Protein AF-A0A447KSE9-F1 (afdb_monomer_lite)

pLDDT: mean 72.76, std 30.52, range [21.44, 98.56]

Radius of gyration: 21.7 Å; chains: 1; bounding box: 53×44×60 Å

Sequence (244 aa):
MLPDDWFERLQGFDAIYFGAVGWPDKVPDHVSLWGSLLKFRRDFDQYVNLRPVRLFPGVACPLANKKPGDIDFYVVRENTEGEYSSLGGRMFEGTEREMVVQESVFTRQGVDRILQYAFELAQQRPRKSLTAATKSNGMAISMPYWDERVAAMAQHYPDIRWDKAAYRHPLRPLRAEPGAFRRGRRLQPVRRYSVGSRPGLYRYYRYCAIRQPSTRSATSRRCSSRCTAPRQIFMARTLPIRSP

Secondary structure (DSSP, 8-state):
---TTHHHHHHTSS--------BTTTB-HHHHHHTTHHHHHHHTT--EEEEEEE--TTPPPSSTT--TTS-EEEEEEE-SSBT----EEEESTTSTT-EEEE--B--HHHHHHHHHHHHHHHHTSTT-EEEEEE-TTT-TTHHHHHHHHHHHHHTT-TT-EEEEEEPPPTTS---------------------PPSSS-----S---EEEE-PPPP-----------PPPP-------------

Foldseek 3Di:
DDPPCRCVVPVPDQWDQDFDWDDCVPDNPCCTCVVPVLCVCAVLVVQWDKDWWFDDPPADDLDPPDDGQPGTKIWTFGRNFFQPDPPWAWDPPPDPPIDTDGDGDDDLVSLLVSLLVLQVVLVVAPQLEKEWEAACVPPVPVRVVSVVSNVVNCVVRVVHHYYYDYDDDPPDDPDDDDDDDDDDDDDDDDDDDDRDDDDPPPPDGITIIHGHGDDDDDDDDDDDDDDDDPRPGTRDRSDDPDDD

Structure (mmCIF, N/CA/C/O backbone):
data_AF-A0A447KSE9-F1
#
_entry.id   AF-A0A447KSE9-F1
#
loop_
_atom_site.group_PDB
_atom_site.id
_atom_site.type_symbol
_atom_site.label_atom_id
_atom_site.label_alt_id
_atom_site.label_comp_id
_atom_site.label_asym_id
_atom_site.label_entity_id
_atom_site.label_seq_id
_atom_site.pdbx_PDB_ins_code
_atom_site.Cartn_x
_atom_site.Cartn_y
_atom_site.Cartn_z
_atom_site.occupancy
_atom_site.B_iso_or_equiv
_atom_site.auth_seq_id
_atom_site.auth_comp_id
_atom_site.auth_asym_id
_atom_site.auth_atom_id
_atom_site.pdbx_PDB_model_num
ATOM 1 N N . MET A 1 1 ? 7.765 -17.354 -15.767 1.00 88.44 1 MET A N 1
ATOM 2 C CA . MET A 1 1 ? 7.309 -17.652 -14.385 1.00 88.44 1 MET A CA 1
ATOM 3 C C . MET A 1 1 ? 5.846 -18.072 -14.350 1.00 88.44 1 MET A C 1
ATOM 5 O O . MET A 1 1 ? 5.534 -18.993 -13.612 1.00 88.44 1 MET A O 1
ATOM 9 N N . LEU A 1 2 ? 4.971 -17.431 -15.126 1.00 90.50 2 LEU A N 1
ATOM 10 C CA . LEU A 1 2 ? 3.589 -17.857 -15.363 1.00 90.50 2 LEU A CA 1
ATOM 11 C C . LEU A 1 2 ? 3.440 -18.258 -16.847 1.00 90.50 2 LEU A C 1
ATOM 13 O O . LEU A 1 2 ? 4.237 -17.750 -17.641 1.00 90.50 2 LEU A O 1
ATOM 17 N N . PRO A 1 3 ? 2.513 -19.167 -17.212 1.00 92.94 3 PRO A N 1
ATOM 18 C CA . PRO A 1 3 ? 2.167 -19.424 -18.616 1.00 92.94 3 PRO A CA 1
ATOM 19 C C . PRO A 1 3 ? 1.545 -18.173 -19.248 1.00 92.94 3 PRO A C 1
ATOM 21 O O . PRO A 1 3 ? 1.100 -17.305 -18.507 1.00 92.94 3 PRO A O 1
ATOM 24 N N . ASP A 1 4 ? 1.498 -18.065 -20.575 1.00 93.44 4 ASP A N 1
ATOM 25 C CA . ASP A 1 4 ? 1.026 -16.840 -21.243 1.00 93.44 4 ASP A CA 1
ATOM 26 C C . ASP A 1 4 ? -0.460 -16.544 -20.981 1.00 93.44 4 ASP A C 1
ATOM 28 O O . ASP A 1 4 ? -0.824 -15.385 -20.816 1.00 93.44 4 ASP A O 1
ATOM 32 N N . ASP A 1 5 ? -1.284 -17.583 -20.818 1.00 95.06 5 ASP A N 1
ATOM 33 C CA . ASP A 1 5 ? -2.734 -17.515 -20.577 1.00 95.06 5 ASP A CA 1
ATOM 34 C C . ASP A 1 5 ? -3.119 -17.498 -19.082 1.00 95.06 5 ASP A C 1
ATOM 36 O O . ASP A 1 5 ? -4.223 -17.874 -18.674 1.00 95.06 5 ASP A O 1
ATOM 40 N N . TRP A 1 6 ? -2.172 -17.140 -18.212 1.00 95.75 6 TRP A N 1
ATOM 41 C CA . TRP A 1 6 ? -2.373 -17.189 -16.765 1.00 95.75 6 TRP A CA 1
ATOM 42 C C . TRP A 1 6 ? -3.494 -16.261 -16.282 1.00 95.75 6 TRP A C 1
ATOM 44 O O . TRP A 1 6 ? -4.167 -16.593 -15.303 1.00 95.75 6 TRP A O 1
ATOM 54 N N . PHE A 1 7 ? -3.663 -15.096 -16.915 1.00 94.62 7 PHE A N 1
ATOM 55 C CA . PHE A 1 7 ? -4.601 -14.071 -16.465 1.00 94.62 7 PHE A CA 1
ATOM 56 C C . PHE A 1 7 ? -6.032 -14.511 -16.758 1.00 94.62 7 PHE A C 1
ATOM 58 O O . PHE A 1 7 ? -6.857 -14.541 -15.848 1.00 94.62 7 PHE A O 1
ATOM 65 N N . GLU A 1 8 ? -6.286 -14.972 -17.982 1.00 95.12 8 GLU A N 1
ATOM 66 C CA . GLU A 1 8 ? -7.576 -15.487 -18.436 1.00 95.12 8 GLU A CA 1
ATOM 67 C C . GLU A 1 8 ? -8.013 -16.688 -17.595 1.00 95.12 8 GLU A C 1
ATOM 69 O O . GLU A 1 8 ? -9.161 -16.764 -17.155 1.00 95.12 8 GLU A O 1
ATOM 74 N N . ARG A 1 9 ? -7.078 -17.603 -17.300 1.00 94.69 9 ARG A N 1
ATOM 75 C CA . ARG A 1 9 ? -7.352 -18.759 -16.436 1.00 94.69 9 ARG A CA 1
ATOM 76 C C . ARG A 1 9 ? -7.787 -18.343 -15.038 1.00 94.69 9 ARG A C 1
ATOM 78 O O . ARG A 1 9 ? -8.692 -18.952 -14.478 1.00 94.69 9 ARG A O 1
ATOM 85 N N . LEU A 1 10 ? -7.121 -17.350 -14.451 1.00 95.69 10 LEU A N 1
ATOM 86 C CA . LEU A 1 10 ? -7.377 -16.937 -13.072 1.00 95.69 10 LEU A CA 1
ATOM 87 C C . LEU A 1 10 ? -8.566 -15.976 -12.941 1.00 95.69 10 LEU A C 1
ATOM 89 O O . LEU A 1 10 ? -9.188 -15.946 -11.882 1.00 95.69 10 LEU A O 1
ATOM 93 N N . GLN A 1 11 ? -8.917 -15.240 -13.998 1.00 94.44 11 GLN A N 1
ATOM 94 C CA . GLN A 1 11 ? -10.033 -14.291 -14.004 1.00 94.44 11 GLN A CA 1
ATOM 95 C C . GLN A 1 11 ? -11.394 -14.965 -13.761 1.00 94.44 11 GLN A C 1
ATOM 97 O O . GLN A 1 11 ? -12.299 -14.334 -13.220 1.00 94.44 11 GLN A O 1
ATOM 102 N N . GLY A 1 12 ? -11.539 -16.244 -14.125 1.00 93.75 12 GLY A N 1
ATOM 103 C CA . GLY A 1 12 ? -12.765 -17.015 -13.894 1.00 93.75 12 GLY A CA 1
ATOM 104 C C . GLY A 1 12 ? -13.019 -17.415 -12.434 1.00 93.75 12 GLY A C 1
ATOM 105 O O . GLY A 1 12 ? -14.081 -17.956 -12.140 1.00 93.75 12 GLY A O 1
ATOM 106 N N . PHE A 1 13 ? -12.071 -17.182 -11.521 1.00 96.94 13 PHE A N 1
ATOM 107 C CA . PHE A 1 13 ? -12.210 -17.529 -10.106 1.00 96.94 13 PHE A CA 1
ATOM 108 C C . PHE A 1 13 ? -12.623 -16.321 -9.262 1.00 96.94 13 PHE A C 1
ATOM 110 O O . PHE A 1 13 ? -12.143 -15.209 -9.465 1.00 96.94 13 PHE A O 1
ATOM 117 N N . ASP A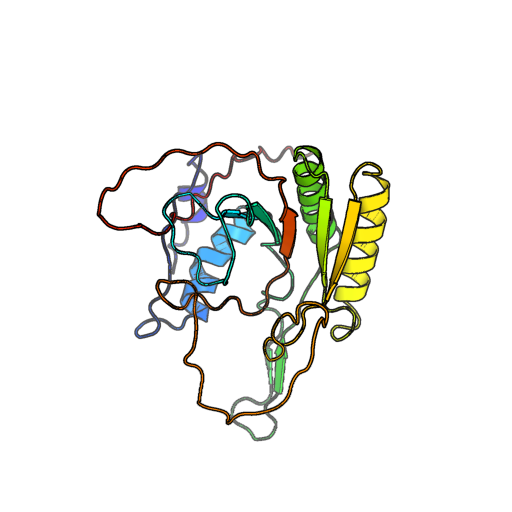 1 14 ? -13.436 -16.560 -8.230 1.00 95.94 14 ASP A N 1
ATOM 118 C CA . ASP A 1 14 ? -13.871 -15.503 -7.308 1.00 95.94 14 ASP A CA 1
ATOM 119 C C . ASP A 1 14 ? -12.731 -14.956 -6.439 1.00 95.94 14 ASP A C 1
ATOM 121 O O . ASP A 1 14 ? -12.744 -13.791 -6.055 1.00 95.94 14 ASP A O 1
ATOM 125 N N . ALA A 1 15 ? -11.756 -15.800 -6.087 1.00 95.44 15 ALA A N 1
ATOM 126 C CA . ALA A 1 15 ? -10.623 -15.431 -5.249 1.00 95.44 15 ALA A CA 1
ATOM 127 C C . ALA A 1 15 ? -9.407 -16.325 -5.517 1.00 95.44 15 ALA A C 1
ATOM 129 O O . ALA A 1 15 ? -9.528 -17.499 -5.865 1.00 95.44 15 ALA A O 1
ATOM 130 N N . ILE A 1 16 ? -8.215 -15.778 -5.274 1.00 94.94 16 ILE A N 1
ATOM 131 C CA . ILE A 1 16 ? -6.943 -16.482 -5.457 1.00 94.94 16 ILE A CA 1
ATOM 132 C C . ILE A 1 16 ? -6.337 -16.758 -4.087 1.00 94.94 16 ILE A C 1
ATOM 134 O O . ILE A 1 16 ? -5.917 -15.839 -3.394 1.00 94.94 16 ILE A O 1
ATOM 138 N N . TYR A 1 17 ? -6.224 -18.024 -3.696 1.00 95.25 17 TYR A N 1
ATOM 139 C CA . TYR A 1 17 ? -5.539 -18.389 -2.460 1.00 95.25 17 TYR A CA 1
ATOM 140 C C . TYR A 1 17 ? -4.060 -18.695 -2.728 1.00 95.25 17 TYR A C 1
ATOM 142 O O . TYR A 1 17 ? -3.702 -19.766 -3.215 1.00 95.25 17 TYR A O 1
ATOM 150 N N . PHE A 1 18 ? -3.194 -17.727 -2.425 1.00 93.56 18 PHE A N 1
ATOM 151 C CA . PHE A 1 18 ? -1.775 -17.767 -2.775 1.00 93.56 18 PHE A CA 1
ATOM 152 C C . PHE A 1 18 ? -0.873 -18.061 -1.565 1.00 93.56 18 PHE A C 1
ATOM 154 O O . PHE A 1 18 ? -1.062 -17.513 -0.480 1.00 93.56 18 PHE A O 1
ATOM 161 N N . GLY A 1 19 ? 0.132 -18.921 -1.762 1.00 93.94 19 GLY A N 1
ATOM 162 C CA . GLY A 1 19 ? 1.137 -19.263 -0.752 1.00 93.94 19 GLY A CA 1
ATOM 163 C C . GLY A 1 19 ? 2.286 -18.252 -0.696 1.00 93.94 19 GLY A C 1
ATOM 164 O O . GLY A 1 19 ? 2.141 -17.140 -0.195 1.00 93.94 19 GLY A O 1
ATOM 165 N N . ALA A 1 20 ? 3.454 -18.661 -1.185 1.00 89.88 20 ALA A N 1
ATOM 166 C CA . ALA A 1 20 ? 4.632 -17.813 -1.325 1.00 89.88 20 ALA A CA 1
ATOM 167 C C . ALA A 1 20 ? 5.379 -18.179 -2.614 1.00 89.88 20 ALA A C 1
ATOM 169 O O . ALA A 1 20 ? 5.281 -19.311 -3.085 1.00 89.88 20 ALA A O 1
ATOM 170 N N . VAL A 1 21 ? 6.138 -17.231 -3.162 1.00 89.19 21 VAL A N 1
ATOM 171 C CA . VAL A 1 21 ? 7.005 -17.438 -4.328 1.00 89.19 21 VAL A CA 1
ATOM 172 C C . VAL A 1 21 ? 8.400 -16.906 -4.025 1.00 89.19 21 VAL A C 1
ATOM 174 O O . VAL A 1 21 ? 8.535 -15.842 -3.423 1.00 89.19 21 VAL A O 1
ATOM 177 N N . GLY A 1 22 ? 9.415 -17.669 -4.422 1.00 88.44 22 GLY A N 1
ATOM 178 C CA . GLY A 1 22 ? 10.826 -17.339 -4.240 1.00 88.44 22 GLY A CA 1
ATOM 179 C C . GLY A 1 22 ? 11.653 -18.593 -3.973 1.00 88.44 22 GLY A C 1
ATOM 180 O O . GLY A 1 22 ? 11.319 -19.386 -3.094 1.00 88.44 22 GLY A O 1
ATOM 181 N N . TRP A 1 23 ? 12.725 -18.774 -4.743 1.00 89.94 23 TRP A N 1
ATOM 182 C CA . TRP A 1 23 ? 13.742 -19.798 -4.498 1.00 89.94 23 TRP A CA 1
ATOM 183 C C . TRP A 1 23 ? 15.105 -19.249 -4.943 1.00 89.94 23 TRP A C 1
ATOM 185 O O . TRP A 1 23 ? 15.539 -19.555 -6.055 1.00 89.94 23 TRP A O 1
ATOM 195 N N . PRO A 1 24 ? 15.774 -18.452 -4.086 1.00 86.06 24 PRO A N 1
ATOM 196 C CA . PRO A 1 24 ? 16.972 -17.694 -4.456 1.00 86.06 24 PRO A CA 1
ATOM 197 C C . PRO A 1 24 ? 18.093 -18.552 -5.049 1.00 86.06 24 PRO A C 1
ATOM 199 O O . PRO A 1 24 ? 18.761 -18.120 -5.982 1.00 86.06 24 PRO A O 1
ATOM 202 N N . ASP A 1 25 ? 18.255 -19.786 -4.556 1.00 90.44 25 ASP A N 1
ATOM 203 C CA . ASP A 1 25 ? 19.288 -20.723 -5.024 1.00 90.44 25 ASP A CA 1
ATOM 204 C C . ASP A 1 25 ? 19.118 -21.142 -6.495 1.00 90.44 25 ASP A C 1
ATOM 206 O O . ASP A 1 25 ? 20.064 -21.630 -7.106 1.00 90.44 25 ASP A O 1
ATOM 210 N N . LYS A 1 26 ? 17.911 -21.002 -7.062 1.00 90.50 26 LYS A N 1
ATOM 211 C CA . LYS A 1 26 ? 17.596 -21.419 -8.440 1.00 90.50 26 LYS A CA 1
ATOM 212 C C . LYS A 1 26 ? 17.134 -20.279 -9.332 1.00 90.50 26 LYS A C 1
ATOM 214 O O . LYS A 1 26 ? 17.411 -20.284 -10.525 1.00 90.50 26 LYS A O 1
ATOM 219 N N . VAL A 1 27 ? 16.376 -19.341 -8.778 1.00 89.19 27 VAL A N 1
ATOM 220 C CA . VAL A 1 27 ? 15.767 -18.240 -9.518 1.00 89.19 27 VAL A CA 1
ATOM 221 C C . VAL A 1 27 ? 16.022 -16.958 -8.738 1.00 89.19 27 VAL A C 1
ATOM 223 O O . VAL A 1 27 ? 15.596 -16.872 -7.584 1.00 89.19 27 VAL A O 1
ATOM 226 N N . PRO A 1 28 ? 16.662 -15.945 -9.348 1.00 88.25 28 PRO A N 1
ATOM 227 C CA . PRO A 1 28 ? 16.860 -14.662 -8.693 1.00 88.25 28 PRO A CA 1
ATOM 228 C C . PRO A 1 28 ? 15.538 -14.072 -8.188 1.00 88.25 28 PRO A C 1
ATOM 230 O O . PRO A 1 28 ? 14.516 -14.111 -8.882 1.00 88.25 28 PRO A O 1
ATOM 233 N N . ASP A 1 29 ? 15.561 -13.475 -6.996 1.00 86.19 29 ASP A N 1
ATOM 234 C CA . ASP A 1 29 ? 14.347 -12.979 -6.335 1.00 86.19 29 ASP A CA 1
ATOM 235 C C . ASP A 1 29 ? 13.569 -11.989 -7.204 1.00 86.19 29 ASP A C 1
ATOM 237 O O . ASP A 1 29 ? 12.345 -12.086 -7.304 1.00 86.19 29 ASP A O 1
ATOM 241 N N . HIS A 1 30 ? 14.272 -11.084 -7.892 1.00 84.00 30 HIS A N 1
ATOM 242 C CA . HIS A 1 30 ? 13.638 -10.115 -8.782 1.00 84.00 30 HIS A CA 1
ATOM 243 C C . HIS A 1 30 ? 12.910 -10.805 -9.948 1.00 84.00 30 HIS A C 1
ATOM 245 O O . HIS A 1 30 ? 11.781 -10.438 -10.251 1.00 84.00 30 HIS A O 1
ATOM 251 N N . VAL A 1 31 ? 13.466 -11.865 -10.539 1.00 86.69 31 VAL A N 1
ATOM 252 C CA . VAL A 1 31 ? 12.789 -12.623 -11.606 1.00 86.69 31 VAL A CA 1
ATOM 253 C C . VAL A 1 31 ? 11.528 -13.298 -11.071 1.00 86.69 31 VAL A C 1
ATOM 255 O O . VAL A 1 31 ? 10.457 -13.194 -11.672 1.00 86.69 31 VAL A O 1
ATOM 258 N N . SER A 1 32 ? 11.636 -13.968 -9.921 1.00 87.38 32 SER A N 1
ATOM 259 C CA . SER A 1 32 ? 10.509 -14.706 -9.348 1.00 87.38 32 SER A CA 1
ATOM 260 C C . SER A 1 32 ? 9.358 -13.778 -8.940 1.00 87.38 32 SER A C 1
ATOM 262 O O . SER A 1 32 ? 8.207 -14.050 -9.281 1.00 87.38 32 SER A O 1
ATOM 264 N N . LEU A 1 33 ? 9.655 -12.654 -8.281 1.00 87.31 33 LEU A N 1
ATOM 265 C CA . LEU A 1 33 ? 8.660 -11.726 -7.747 1.00 87.31 33 LEU A CA 1
ATOM 266 C C . LEU A 1 33 ? 7.993 -10.887 -8.848 1.00 87.31 33 LEU A C 1
ATOM 268 O O . LEU A 1 33 ? 6.764 -10.773 -8.864 1.00 87.31 33 LEU A O 1
ATOM 272 N N . TRP A 1 34 ? 8.783 -10.330 -9.775 1.00 86.88 34 TRP A N 1
ATOM 273 C CA . TRP A 1 34 ? 8.281 -9.510 -10.886 1.00 86.88 34 TRP A CA 1
ATOM 274 C C . TRP A 1 34 ? 7.592 -10.343 -11.965 1.00 86.88 34 TRP A C 1
ATOM 276 O O . TRP A 1 34 ? 6.629 -9.887 -12.573 1.00 86.88 34 TRP A O 1
ATOM 286 N N . GLY A 1 35 ? 8.026 -11.589 -12.162 1.00 87.62 35 GLY A N 1
ATOM 287 C CA . GLY A 1 35 ? 7.406 -12.510 -13.108 1.00 87.62 35 GLY A CA 1
ATOM 288 C C . GLY A 1 35 ? 6.113 -13.168 -12.616 1.00 87.62 35 GLY A C 1
ATOM 289 O O . GLY A 1 35 ? 5.491 -13.880 -13.403 1.00 87.62 35 GLY A O 1
ATOM 290 N N . SER A 1 36 ? 5.721 -12.986 -11.347 1.00 90.19 36 SER A N 1
ATOM 291 C CA . SER A 1 36 ? 4.533 -13.635 -10.769 1.00 90.19 36 SER A CA 1
ATOM 292 C C . SER A 1 36 ? 3.704 -12.716 -9.861 1.00 90.19 36 SER A C 1
ATOM 294 O O . SER A 1 36 ? 2.767 -12.075 -10.322 1.00 90.19 36 SER A O 1
ATOM 296 N N . LEU A 1 37 ? 4.035 -12.613 -8.572 1.00 90.75 37 LEU A N 1
ATOM 297 C CA . LEU A 1 37 ? 3.199 -11.959 -7.564 1.00 90.75 37 LEU A CA 1
ATOM 298 C C . LEU A 1 37 ? 2.933 -10.477 -7.858 1.00 90.75 37 LEU A C 1
ATOM 300 O O . LEU A 1 37 ? 1.853 -9.985 -7.540 1.00 90.75 37 LEU A O 1
ATOM 304 N N . LEU A 1 38 ? 3.893 -9.749 -8.437 1.00 89.19 38 LEU A N 1
ATOM 305 C CA . LEU A 1 38 ? 3.656 -8.354 -8.822 1.00 89.19 38 LEU A CA 1
ATOM 306 C C . LEU A 1 38 ? 2.709 -8.227 -10.021 1.00 89.19 38 LEU A C 1
ATOM 308 O O . LEU A 1 38 ? 1.924 -7.282 -10.027 1.00 89.19 38 LEU A O 1
ATOM 312 N N . LYS A 1 39 ? 2.705 -9.192 -10.953 1.00 91.62 39 LYS A N 1
ATOM 313 C CA . LYS A 1 39 ? 1.707 -9.253 -12.033 1.00 91.62 39 LYS A CA 1
ATOM 314 C C . LYS A 1 39 ? 0.305 -9.429 -11.468 1.00 91.62 39 LYS A C 1
ATOM 316 O O . LYS A 1 39 ? -0.552 -8.601 -11.723 1.00 91.62 39 LYS A O 1
ATOM 321 N N . PHE A 1 40 ? 0.102 -10.396 -10.565 1.00 93.06 40 PHE A N 1
ATOM 322 C CA . PHE A 1 40 ? -1.197 -10.577 -9.895 1.00 93.06 40 PHE A CA 1
ATOM 323 C C . PHE A 1 40 ? -1.706 -9.295 -9.239 1.00 93.06 40 PHE A C 1
ATOM 325 O O . PHE A 1 40 ? -2.881 -8.967 -9.336 1.00 93.06 40 PHE A O 1
ATOM 332 N N . ARG A 1 41 ? -0.818 -8.561 -8.564 1.00 94.25 41 ARG A N 1
ATOM 333 C CA . ARG A 1 41 ? -1.210 -7.349 -7.841 1.00 94.25 41 ARG A CA 1
ATOM 334 C C . ARG A 1 41 ? -1.593 -6.205 -8.766 1.00 94.25 41 ARG A C 1
ATOM 336 O O . ARG A 1 41 ? -2.485 -5.445 -8.409 1.00 94.25 41 ARG A O 1
ATOM 343 N N . ARG A 1 42 ? -0.897 -6.057 -9.893 1.00 93.44 42 ARG A N 1
ATOM 344 C CA . ARG A 1 42 ? -1.102 -4.950 -10.831 1.00 93.44 42 ARG A CA 1
ATOM 345 C C . ARG A 1 42 ? -2.199 -5.247 -11.839 1.00 93.44 42 ARG A C 1
ATOM 347 O O . ARG A 1 42 ? -3.089 -4.425 -11.995 1.00 93.44 42 ARG A O 1
ATOM 354 N N . ASP A 1 43 ? -2.180 -6.428 -12.439 1.00 94.50 43 ASP A N 1
ATOM 355 C CA . ASP A 1 43 ? -3.080 -6.764 -13.542 1.00 94.50 43 ASP A CA 1
ATOM 356 C C . ASP A 1 43 ? -4.509 -7.032 -13.037 1.00 94.50 43 ASP A C 1
ATOM 358 O O . ASP A 1 43 ? -5.472 -6.684 -13.710 1.00 94.50 43 ASP A O 1
ATOM 362 N N . PHE A 1 44 ? -4.674 -7.556 -11.811 1.00 95.94 44 PHE A N 1
ATOM 363 C CA . PHE A 1 44 ? -5.983 -7.613 -11.133 1.00 95.94 44 PHE A CA 1
ATOM 364 C C . PHE A 1 44 ? -6.319 -6.346 -10.325 1.00 95.94 44 PHE A C 1
ATOM 366 O O . PHE A 1 44 ? -7.258 -6.369 -9.532 1.00 95.94 44 PHE A O 1
ATOM 373 N N . ASP A 1 45 ? -5.527 -5.278 -10.456 1.00 96.38 45 ASP A N 1
ATOM 374 C CA . ASP A 1 45 ? -5.671 -4.011 -9.724 1.00 96.38 45 ASP A CA 1
ATOM 375 C C . ASP A 1 45 ? -5.929 -4.185 -8.211 1.00 96.38 45 ASP A C 1
ATOM 377 O O . ASP A 1 45 ? -6.779 -3.544 -7.591 1.00 96.38 45 ASP A O 1
ATOM 381 N N . GLN A 1 46 ? -5.169 -5.077 -7.570 1.00 96.31 46 GLN A N 1
ATOM 382 C CA . GLN A 1 46 ? -5.257 -5.364 -6.135 1.00 96.31 46 GLN A CA 1
ATOM 383 C C . GLN A 1 46 ? -4.519 -4.291 -5.320 1.00 96.31 46 GLN A C 1
ATOM 385 O O . GLN A 1 46 ? -3.567 -4.581 -4.583 1.00 96.31 46 GLN A O 1
ATOM 390 N N . TYR A 1 47 ? -4.946 -3.037 -5.467 1.00 96.81 47 TYR A N 1
ATOM 391 C CA . TYR A 1 47 ? -4.267 -1.844 -4.955 1.00 96.81 47 TYR A CA 1
ATOM 392 C C . TYR A 1 47 ? -4.208 -1.749 -3.428 1.00 96.81 47 TYR A C 1
ATOM 394 O O . TYR A 1 47 ? -3.297 -1.123 -2.882 1.00 96.81 47 TYR A O 1
ATOM 402 N N . VAL A 1 48 ? -5.131 -2.412 -2.726 1.00 97.44 48 VAL A N 1
ATOM 403 C CA . VAL A 1 48 ? -5.132 -2.505 -1.262 1.00 97.44 48 VAL A CA 1
ATOM 404 C C . VAL A 1 48 ? -4.410 -3.769 -0.807 1.00 97.44 48 VAL A C 1
ATOM 406 O O . VAL A 1 48 ? -4.896 -4.885 -0.978 1.00 97.44 48 VAL A O 1
ATOM 409 N N . ASN A 1 49 ? -3.283 -3.609 -0.114 1.00 96.56 49 ASN A N 1
ATOM 410 C CA . ASN A 1 49 ? -2.667 -4.685 0.656 1.00 96.56 49 ASN A CA 1
ATOM 411 C C . ASN A 1 49 ? -2.994 -4.518 2.144 1.00 96.56 49 ASN A C 1
ATOM 413 O O . ASN A 1 49 ? -2.314 -3.784 2.866 1.00 96.56 49 ASN A O 1
ATOM 417 N N . LEU A 1 50 ? -4.045 -5.199 2.600 1.00 96.31 50 LEU A N 1
ATOM 418 C CA . LEU A 1 50 ? -4.502 -5.125 3.985 1.00 96.31 50 LEU A CA 1
ATOM 419 C C . LEU A 1 50 ? -3.754 -6.129 4.871 1.00 96.31 50 LEU A C 1
ATOM 421 O O . LEU A 1 50 ? -3.733 -7.326 4.588 1.00 96.31 50 LEU A O 1
ATOM 425 N N . ARG A 1 51 ? -3.151 -5.659 5.969 1.00 96.25 51 ARG A N 1
ATOM 426 C CA . ARG A 1 51 ? -2.419 -6.510 6.922 1.00 96.25 51 ARG A CA 1
ATOM 427 C C . ARG A 1 51 ? -2.864 -6.236 8.363 1.00 96.25 51 ARG A C 1
ATOM 429 O O . ARG A 1 51 ? -2.383 -5.277 8.971 1.00 96.25 51 ARG A O 1
ATOM 436 N N . PRO A 1 52 ? -3.773 -7.043 8.935 1.00 93.56 52 PRO A N 1
ATOM 437 C CA . PRO A 1 52 ? -4.117 -6.938 10.348 1.00 93.56 52 PRO A CA 1
ATOM 438 C C . PRO A 1 52 ? -2.945 -7.393 11.229 1.00 93.56 52 PRO A C 1
ATOM 440 O O . PRO A 1 52 ? -2.341 -8.440 11.004 1.00 93.56 52 PRO A O 1
ATOM 443 N N . VAL A 1 53 ? -2.645 -6.614 12.264 1.00 93.25 53 VAL A N 1
ATOM 444 C CA . VAL A 1 53 ? -1.607 -6.878 13.262 1.00 93.25 53 VAL A CA 1
ATOM 445 C C . VAL A 1 53 ? -2.269 -6.912 14.632 1.00 93.25 53 VAL A C 1
ATOM 447 O O . VAL A 1 53 ? -2.658 -5.877 15.173 1.00 93.25 53 VAL A O 1
ATOM 450 N N . ARG A 1 54 ? -2.396 -8.112 15.204 1.00 92.62 54 ARG A N 1
ATOM 451 C CA . ARG A 1 54 ? -3.050 -8.329 16.497 1.00 92.62 54 ARG A CA 1
ATOM 452 C C . ARG A 1 54 ? -2.214 -9.223 17.404 1.00 92.62 54 ARG A C 1
ATOM 454 O O . ARG A 1 54 ? -1.712 -10.258 16.973 1.00 92.62 54 ARG A O 1
ATOM 461 N N . LEU A 1 55 ? -2.107 -8.841 18.674 1.00 91.56 55 LEU A N 1
ATOM 462 C CA . LEU A 1 55 ? -1.581 -9.704 19.728 1.00 91.56 55 LEU A CA 1
ATOM 463 C C . LEU A 1 55 ? -2.726 -10.517 20.339 1.00 91.56 55 LEU A C 1
ATOM 465 O O . LEU A 1 55 ? -3.557 -9.978 21.072 1.00 91.56 55 LEU A O 1
ATOM 469 N N . PHE A 1 56 ? -2.756 -11.811 20.026 1.00 90.81 56 PHE A N 1
ATOM 470 C CA . PHE A 1 56 ? -3.759 -12.745 20.531 1.00 90.81 56 PHE A CA 1
ATOM 471 C C . PHE A 1 56 ? -3.411 -13.286 21.928 1.00 90.81 56 PHE A C 1
ATOM 473 O O . PHE A 1 56 ? -2.230 -13.384 22.279 1.00 90.81 56 PHE A O 1
ATOM 480 N N . PRO A 1 57 ? -4.420 -13.686 22.725 1.00 92.06 57 PRO A N 1
ATOM 481 C CA . PRO A 1 57 ? -4.203 -14.452 23.949 1.00 92.06 57 PRO A CA 1
ATOM 482 C C . PRO A 1 57 ? -3.365 -15.712 23.694 1.00 92.06 57 PRO A C 1
ATOM 484 O O . PRO A 1 57 ? -3.566 -16.408 22.704 1.00 92.06 57 PRO A O 1
ATOM 487 N N . GLY A 1 58 ? -2.411 -15.998 24.583 1.00 89.81 58 GLY A N 1
ATOM 488 C CA . GLY A 1 58 ? -1.535 -17.174 24.484 1.00 89.81 58 GLY A CA 1
ATOM 489 C C . GLY A 1 58 ? -0.309 -17.011 23.577 1.00 89.81 58 GLY A C 1
ATOM 490 O O . GLY A 1 58 ? 0.583 -17.856 23.618 1.00 89.81 58 GLY A O 1
ATOM 491 N N . VAL A 1 59 ? -0.204 -15.919 22.813 1.00 89.75 59 VAL A N 1
ATOM 492 C CA . VAL A 1 59 ? 0.971 -15.642 21.975 1.00 89.75 59 VAL A CA 1
ATOM 493 C C . VAL A 1 59 ? 2.014 -14.860 22.773 1.00 89.75 59 VAL A C 1
ATOM 495 O O . VAL A 1 59 ? 1.739 -13.772 23.281 1.00 89.75 59 VAL A O 1
ATOM 498 N N . ALA A 1 60 ? 3.234 -15.396 22.866 1.00 86.88 60 ALA A N 1
ATOM 499 C CA . ALA A 1 60 ? 4.345 -14.711 23.519 1.00 86.88 60 ALA A CA 1
ATOM 500 C C . ALA A 1 60 ? 4.737 -13.446 22.735 1.00 86.88 60 ALA A C 1
ATOM 502 O O . ALA A 1 60 ? 5.173 -13.520 21.584 1.00 86.88 60 ALA A O 1
ATOM 503 N N . CYS A 1 61 ? 4.598 -12.277 23.365 1.00 88.38 61 CYS A N 1
ATOM 504 C CA . CYS A 1 61 ? 5.041 -11.014 22.788 1.00 88.38 61 CYS A CA 1
ATOM 505 C C . CYS A 1 61 ? 6.499 -10.742 23.197 1.00 88.38 61 CYS A C 1
ATOM 507 O O . CYS A 1 61 ? 6.795 -10.746 24.390 1.00 88.38 61 CYS A O 1
ATOM 509 N N . PRO A 1 62 ? 7.419 -10.466 22.255 1.00 88.62 62 PRO A N 1
ATOM 510 C CA . PRO A 1 62 ? 8.809 -10.134 22.588 1.00 88.62 62 PRO A CA 1
ATOM 511 C C . PRO A 1 62 ? 8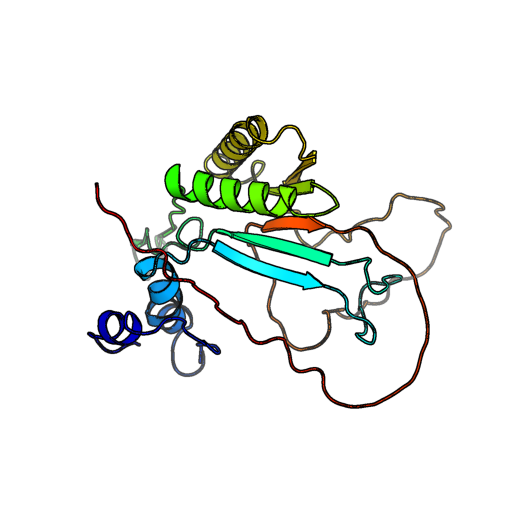.957 -8.722 23.165 1.00 88.62 62 PRO A C 1
ATOM 513 O O . PRO A 1 62 ? 10.005 -8.385 23.709 1.00 88.62 62 PRO A O 1
ATOM 516 N N . LEU A 1 63 ? 7.944 -7.866 23.000 1.00 88.06 63 LEU A N 1
ATOM 517 C CA . LEU A 1 63 ? 7.943 -6.537 23.586 1.00 88.06 63 LEU A CA 1
ATOM 518 C C . LEU A 1 63 ? 7.589 -6.669 25.062 1.00 88.06 63 LEU A C 1
ATOM 520 O O . LEU A 1 63 ? 6.517 -7.167 25.411 1.00 88.06 63 LEU A O 1
ATOM 524 N N . ALA A 1 64 ? 8.488 -6.184 25.917 1.00 89.75 64 ALA A N 1
ATOM 525 C CA . ALA A 1 64 ? 8.261 -6.164 27.351 1.00 89.75 64 ALA A CA 1
ATOM 526 C C . ALA A 1 64 ? 6.941 -5.446 27.683 1.00 89.75 64 ALA A C 1
ATOM 528 O O . ALA A 1 64 ? 6.609 -4.409 27.099 1.00 89.75 64 ALA A O 1
ATOM 529 N N . ASN A 1 65 ? 6.209 -5.997 28.652 1.00 90.69 65 ASN A N 1
ATOM 530 C CA . ASN A 1 65 ? 4.990 -5.413 29.213 1.00 90.69 65 ASN A CA 1
ATOM 531 C C . ASN A 1 65 ? 3.852 -5.192 28.197 1.00 90.69 65 ASN A C 1
ATOM 533 O O . ASN A 1 65 ? 3.071 -4.251 28.350 1.00 90.69 65 ASN A O 1
ATOM 537 N N . LYS A 1 66 ? 3.747 -6.040 27.165 1.00 89.69 66 LYS A N 1
ATOM 538 C CA . LYS A 1 66 ? 2.598 -6.059 26.246 1.00 89.69 66 LYS A CA 1
ATOM 539 C C . LYS A 1 66 ? 1.675 -7.228 26.530 1.00 89.69 66 LYS A C 1
ATOM 541 O O . LYS A 1 66 ? 2.118 -8.359 26.707 1.00 89.69 66 LYS A O 1
ATOM 546 N N . LYS A 1 67 ? 0.381 -6.934 26.548 1.00 91.00 67 LYS A N 1
ATOM 547 C CA . LYS A 1 67 ? -0.703 -7.884 26.797 1.00 91.00 67 LYS A CA 1
ATOM 548 C C . LYS A 1 67 ? -1.667 -7.910 25.607 1.00 91.00 67 LYS A C 1
ATOM 550 O O . LYS A 1 67 ? -1.718 -6.940 24.844 1.00 91.00 67 LYS A O 1
ATOM 555 N N . PRO A 1 68 ? -2.409 -9.015 25.412 1.00 89.94 68 PRO A N 1
ATOM 556 C CA . PRO A 1 68 ? -3.430 -9.098 24.372 1.00 89.94 68 PRO A CA 1
ATOM 557 C C . PRO A 1 68 ? -4.348 -7.870 24.384 1.00 89.94 68 PRO A C 1
ATOM 559 O O . PRO A 1 68 ? -4.761 -7.412 25.449 1.00 89.94 68 PRO A O 1
ATOM 562 N N . GLY A 1 69 ? -4.614 -7.313 23.202 1.00 87.81 69 GLY A N 1
ATOM 563 C CA . GLY A 1 69 ? -5.357 -6.058 23.033 1.00 87.81 69 GLY A CA 1
ATOM 564 C C . GLY A 1 69 ? -4.507 -4.777 23.012 1.00 87.81 69 GLY A C 1
ATOM 565 O O . GLY A 1 69 ? -4.957 -3.778 22.460 1.00 87.81 69 GLY A O 1
ATOM 566 N N . ASP A 1 70 ? -3.260 -4.780 23.507 1.00 89.44 70 ASP A N 1
ATOM 567 C CA . ASP A 1 70 ? -2.367 -3.602 23.399 1.00 89.44 70 ASP A CA 1
ATOM 568 C C . ASP A 1 70 ? -1.901 -3.340 21.954 1.00 89.44 70 ASP A C 1
ATOM 570 O O . ASP A 1 70 ? -1.466 -2.237 21.591 1.00 89.44 70 ASP A O 1
ATOM 574 N N . ILE A 1 71 ? -1.936 -4.394 21.139 1.00 90.75 71 ILE A N 1
ATOM 575 C CA . ILE A 1 71 ? -1.577 -4.394 19.728 1.00 90.75 71 ILE A CA 1
ATOM 576 C C . ILE A 1 71 ? -2.780 -4.941 18.975 1.00 90.75 71 ILE A C 1
ATOM 578 O O . ILE A 1 71 ? -3.026 -6.144 18.969 1.00 90.75 71 ILE A O 1
ATOM 582 N N . ASP A 1 72 ? -3.522 -4.037 18.360 1.00 91.31 72 ASP A N 1
ATOM 583 C CA . ASP A 1 72 ? -4.577 -4.346 17.408 1.00 91.31 72 ASP A CA 1
ATOM 584 C C . ASP A 1 72 ? -4.642 -3.173 16.450 1.00 91.31 72 ASP A C 1
ATOM 586 O O . ASP A 1 72 ? -5.149 -2.105 16.804 1.00 91.31 72 ASP A O 1
ATOM 590 N N . PHE A 1 73 ? -4.044 -3.337 15.279 1.00 91.75 73 PHE A N 1
ATOM 591 C CA . PHE A 1 73 ? -4.158 -2.353 14.228 1.00 91.75 73 PHE A CA 1
ATOM 592 C C . PHE A 1 73 ? -4.131 -2.966 12.843 1.00 91.75 73 PHE A C 1
ATOM 594 O O . PHE A 1 73 ? -3.665 -4.083 12.650 1.00 91.75 73 PHE A O 1
ATOM 601 N N . TYR A 1 74 ? -4.627 -2.214 11.872 1.00 94.44 74 TYR A N 1
ATOM 602 C CA . TYR A 1 74 ? -4.505 -2.568 10.465 1.00 94.44 74 TYR A CA 1
ATOM 603 C C . TYR A 1 74 ? -3.392 -1.749 9.856 1.00 94.44 74 TYR A C 1
ATOM 605 O O . TYR A 1 74 ? -3.266 -0.563 10.154 1.00 94.44 74 TYR A O 1
ATOM 613 N N . VAL A 1 75 ? -2.610 -2.406 9.014 1.00 95.50 75 VAL A N 1
ATOM 614 C CA . VAL A 1 75 ? -1.753 -1.770 8.033 1.00 95.50 75 VAL A CA 1
ATOM 615 C C . VAL A 1 75 ? -2.500 -1.767 6.707 1.00 95.50 75 VAL A C 1
ATOM 617 O O . VAL A 1 75 ? -2.801 -2.831 6.164 1.00 95.50 75 VAL A O 1
ATOM 620 N N . VAL A 1 76 ? -2.783 -0.574 6.194 1.00 96.50 76 VAL A N 1
ATOM 621 C CA . VAL A 1 76 ? -3.268 -0.368 4.826 1.00 96.50 76 VAL A CA 1
ATOM 622 C C . VAL A 1 76 ? -2.074 0.073 3.988 1.00 96.50 76 VAL A C 1
ATOM 624 O O . VAL A 1 76 ? -1.479 1.117 4.265 1.00 96.50 76 VAL A O 1
ATOM 627 N N . ARG A 1 77 ? -1.674 -0.762 3.025 1.00 95.69 77 ARG A N 1
ATOM 628 C CA . ARG A 1 77 ? -0.512 -0.527 2.161 1.00 95.69 77 ARG A CA 1
ATOM 629 C C . ARG A 1 77 ? -0.949 -0.426 0.701 1.00 95.69 77 ARG A C 1
ATOM 631 O O . ARG A 1 77 ? -1.637 -1.316 0.209 1.00 95.69 77 ARG A O 1
ATOM 638 N N . GLU A 1 78 ? -0.479 0.618 0.027 1.00 95.31 78 GLU A N 1
ATOM 639 C CA . GLU A 1 78 ? -0.552 0.758 -1.433 1.00 95.31 78 GLU A CA 1
ATOM 640 C C . GLU A 1 78 ? 0.285 -0.357 -2.094 1.00 95.31 78 GLU A C 1
ATOM 642 O O . GLU A 1 78 ? 1.367 -0.704 -1.602 1.00 95.31 78 GLU A O 1
ATOM 647 N N . ASN A 1 79 ? -0.261 -1.001 -3.125 1.00 95.44 79 ASN A N 1
ATOM 648 C CA . ASN A 1 79 ? 0.234 -2.289 -3.614 1.00 95.44 79 ASN A CA 1
ATOM 649 C C . ASN A 1 79 ? 0.485 -2.360 -5.128 1.00 95.44 79 ASN A C 1
ATOM 651 O O . ASN A 1 79 ? 0.897 -3.420 -5.608 1.00 95.44 79 ASN A O 1
ATOM 655 N N . THR A 1 80 ? 0.234 -1.276 -5.857 1.00 93.44 80 THR A N 1
ATOM 656 C CA . THR A 1 80 ? 0.288 -1.204 -7.322 1.00 93.44 80 THR A CA 1
ATOM 657 C C . THR A 1 80 ? 1.387 -0.279 -7.843 1.00 93.44 80 THR A C 1
ATOM 659 O O . THR A 1 80 ? 1.962 -0.584 -8.890 1.00 93.44 80 THR A O 1
ATOM 662 N N . GLU A 1 81 ? 1.757 0.770 -7.103 1.00 93.19 81 GLU A N 1
ATOM 663 C CA . GLU A 1 81 ? 2.723 1.792 -7.526 1.00 93.19 81 GLU A CA 1
ATOM 664 C C . GLU A 1 81 ? 3.778 2.106 -6.437 1.00 93.19 81 GLU A C 1
ATOM 666 O O . GLU A 1 81 ? 4.102 1.276 -5.582 1.00 93.19 81 GLU A O 1
ATOM 671 N N . GLY A 1 82 ? 4.404 3.281 -6.523 1.00 92.62 82 GLY A N 1
ATOM 672 C CA . GLY A 1 82 ? 5.371 3.790 -5.561 1.00 92.62 82 GLY A CA 1
ATOM 673 C C . GLY A 1 82 ? 6.805 3.339 -5.801 1.00 92.62 82 GLY A C 1
ATOM 674 O O . GLY A 1 82 ? 7.298 3.319 -6.928 1.00 92.62 82 GLY A O 1
ATOM 675 N N . GLU A 1 83 ? 7.515 3.023 -4.719 1.00 89.06 83 GLU A N 1
ATOM 676 C CA . GLU A 1 83 ? 8.939 2.668 -4.759 1.00 89.06 83 GLU A CA 1
ATOM 677 C C . GLU A 1 83 ? 9.193 1.322 -5.448 1.00 89.06 83 GLU A C 1
ATOM 679 O O . GLU A 1 83 ? 10.325 0.998 -5.801 1.00 89.06 83 GLU A O 1
ATOM 684 N N . TYR A 1 84 ? 8.151 0.502 -5.602 1.00 84.06 84 TYR A N 1
ATOM 685 C CA . TYR A 1 84 ? 8.248 -0.811 -6.227 1.00 84.06 84 TYR A CA 1
ATOM 686 C C . TYR A 1 84 ? 7.983 -0.645 -7.705 1.00 84.06 84 TYR A C 1
ATOM 688 O O . TYR A 1 84 ? 6.886 -0.912 -8.179 1.00 84.06 84 TYR A O 1
ATOM 696 N N . SER A 1 85 ? 9.006 -0.186 -8.414 1.00 85.31 85 SER A N 1
ATOM 697 C CA . SER A 1 85 ? 8.981 0.114 -9.838 1.00 85.31 85 SER A CA 1
ATOM 698 C C . SER A 1 85 ? 10.071 -0.666 -10.567 1.00 85.31 85 SER A C 1
ATOM 700 O O . SER A 1 85 ? 11.073 -1.051 -9.971 1.00 85.31 85 SER A O 1
ATOM 702 N N . SER A 1 86 ? 9.830 -0.934 -11.845 1.00 84.81 86 SER A N 1
ATOM 703 C CA . SER A 1 86 ? 10.820 -1.472 -12.782 1.00 84.81 86 SER A CA 1
ATOM 704 C C . SER A 1 86 ? 11.253 -0.408 -13.796 1.00 84.81 86 SER A C 1
ATOM 706 O O . SER A 1 86 ? 11.814 -0.742 -14.834 1.00 84.81 86 SER A O 1
ATOM 708 N N . LEU A 1 87 ? 10.919 0.860 -13.532 1.00 89.50 87 LEU A N 1
ATOM 709 C CA . LEU A 1 87 ? 11.281 2.005 -14.357 1.00 89.50 87 LEU A CA 1
ATOM 710 C C . LEU A 1 87 ? 12.648 2.536 -13.931 1.00 89.50 87 LEU A C 1
ATOM 712 O O . LEU A 1 87 ? 12.921 2.702 -12.740 1.00 89.50 87 LEU A O 1
ATOM 716 N N . GLY A 1 88 ? 13.484 2.822 -14.920 1.00 93.31 88 GLY A N 1
ATOM 717 C CA . GLY A 1 88 ? 14.880 3.183 -14.730 1.00 93.31 88 GLY A CA 1
ATOM 718 C C . GLY A 1 88 ? 15.763 2.342 -15.642 1.00 93.31 88 GLY A C 1
ATOM 719 O O . GLY A 1 88 ? 15.341 1.934 -16.723 1.00 93.31 88 GLY A O 1
ATOM 720 N N . GLY A 1 89 ? 16.989 2.075 -15.208 1.00 94.19 89 GLY A N 1
ATOM 721 C CA . GLY A 1 89 ? 17.936 1.289 -15.987 1.00 94.19 89 GLY A CA 1
ATOM 722 C C . GLY A 1 89 ? 19.364 1.428 -15.492 1.00 94.19 89 GLY A C 1
ATOM 723 O O . GLY A 1 89 ? 19.639 2.107 -14.500 1.00 94.19 89 GLY A O 1
ATOM 724 N N . ARG A 1 90 ? 20.279 0.771 -16.200 1.00 95.38 90 ARG A N 1
ATOM 725 C CA . ARG A 1 90 ? 21.719 0.875 -15.976 1.00 95.38 90 ARG A CA 1
ATOM 726 C C . ARG A 1 90 ? 22.371 1.510 -17.198 1.00 95.38 90 ARG A C 1
ATOM 728 O O . ARG A 1 90 ? 21.928 1.301 -18.323 1.00 95.38 90 ARG A O 1
ATOM 735 N N . MET A 1 91 ? 23.416 2.291 -16.971 1.00 95.75 91 MET A N 1
ATOM 736 C CA . MET A 1 91 ? 24.253 2.870 -18.016 1.00 95.75 91 MET A CA 1
ATOM 737 C C . MET A 1 91 ? 25.713 2.518 -17.756 1.00 95.75 91 MET A C 1
ATOM 739 O O . MET A 1 91 ? 26.128 2.431 -16.602 1.00 95.75 91 MET A O 1
ATOM 743 N N . PHE A 1 92 ? 26.483 2.352 -18.836 1.00 95.81 92 PHE A N 1
ATOM 744 C CA . PHE A 1 92 ? 27.916 2.026 -18.803 1.00 95.81 92 PHE A CA 1
ATOM 745 C C . PHE A 1 92 ? 28.245 0.765 -17.986 1.00 95.81 92 PHE A C 1
ATOM 747 O O . PHE A 1 92 ? 29.213 0.750 -17.222 1.00 95.81 92 PHE A O 1
ATOM 754 N N . GLU A 1 93 ? 27.421 -0.275 -18.146 1.00 95.75 93 GLU A N 1
ATOM 755 C CA . GLU A 1 93 ? 27.525 -1.511 -17.370 1.00 95.75 93 GLU A CA 1
ATOM 756 C C . GLU A 1 93 ? 28.919 -2.144 -17.461 1.00 95.75 93 GLU A C 1
ATOM 758 O O . GLU A 1 93 ? 29.506 -2.238 -18.540 1.00 95.75 93 GLU A O 1
ATOM 763 N N . GLY A 1 94 ? 29.450 -2.575 -16.314 1.00 94.75 94 GLY A N 1
ATOM 764 C CA . GLY A 1 94 ? 30.765 -3.217 -16.226 1.00 94.75 94 GLY A CA 1
ATOM 765 C C . GLY A 1 94 ? 31.966 -2.267 -16.312 1.00 94.75 94 GLY A C 1
ATOM 766 O O . GLY A 1 94 ? 33.093 -2.733 -16.465 1.00 94.75 94 GLY A O 1
ATOM 767 N N . THR A 1 95 ? 31.754 -0.951 -16.210 1.00 96.56 95 THR A N 1
ATOM 768 C CA . THR A 1 95 ? 32.831 0.056 -16.185 1.00 96.56 95 THR A CA 1
ATOM 769 C C . THR A 1 95 ? 32.819 0.869 -14.887 1.00 96.56 95 THR A C 1
ATOM 771 O O . THR A 1 95 ? 31.800 0.940 -14.209 1.00 96.56 95 THR A O 1
ATOM 774 N N . GLU A 1 96 ? 33.910 1.578 -14.574 1.00 96.12 96 GLU A N 1
ATOM 775 C CA . GLU A 1 96 ? 33.973 2.532 -13.442 1.00 96.12 96 GLU A CA 1
ATOM 776 C C . GLU A 1 96 ? 32.939 3.674 -13.535 1.00 96.12 96 GLU A C 1
ATOM 778 O O . GLU A 1 96 ? 32.659 4.351 -12.551 1.00 96.12 96 GLU A O 1
ATOM 783 N N . ARG A 1 97 ? 32.359 3.906 -14.722 1.00 96.50 97 ARG A N 1
ATOM 784 C CA . ARG A 1 97 ? 31.320 4.925 -14.949 1.00 96.50 97 ARG A CA 1
ATOM 785 C C . ARG A 1 97 ? 29.902 4.387 -14.757 1.00 96.50 97 ARG A C 1
ATOM 787 O O . ARG A 1 97 ? 28.951 5.085 -15.105 1.00 96.50 97 ARG A O 1
ATOM 794 N N . GLU A 1 98 ? 29.753 3.150 -14.287 1.00 97.38 98 GLU A N 1
ATOM 795 C CA . GLU A 1 98 ? 28.450 2.506 -14.161 1.00 97.38 98 GLU A CA 1
ATOM 796 C C . GLU A 1 98 ? 27.493 3.339 -13.296 1.00 97.38 98 GLU A C 1
ATOM 798 O O . GLU A 1 98 ? 27.812 3.768 -12.188 1.00 97.38 98 GLU A O 1
ATOM 803 N N . MET A 1 99 ? 26.289 3.555 -13.818 1.00 96.44 99 MET A N 1
ATOM 804 C CA . MET A 1 99 ? 25.237 4.327 -13.166 1.00 96.44 99 MET A CA 1
ATOM 805 C C . MET A 1 99 ? 23.934 3.539 -13.202 1.00 96.44 99 MET A C 1
ATOM 807 O O . MET A 1 99 ? 23.600 2.927 -14.215 1.00 96.44 99 MET A O 1
ATOM 811 N N . VAL A 1 100 ? 23.174 3.587 -12.108 1.00 96.44 100 VAL A N 1
ATOM 812 C CA . VAL A 1 100 ? 21.860 2.947 -11.999 1.00 96.44 100 VAL A CA 1
ATOM 813 C C . VAL A 1 100 ? 20.823 3.988 -11.613 1.00 96.44 100 VAL A C 1
ATOM 815 O O . VAL A 1 100 ? 20.996 4.714 -10.636 1.00 96.44 100 VAL A O 1
ATOM 818 N N . VAL A 1 101 ? 19.733 4.029 -12.370 1.00 96.44 101 VAL A N 1
ATOM 819 C CA . VAL A 1 101 ? 18.563 4.864 -12.097 1.00 96.44 101 VAL A CA 1
ATOM 820 C C . VAL A 1 101 ? 17.401 3.957 -11.731 1.00 96.44 101 VAL A C 1
ATOM 822 O O . VAL A 1 101 ? 17.179 2.933 -12.375 1.00 96.44 101 VAL A O 1
ATOM 825 N N . GLN A 1 102 ? 16.667 4.338 -10.691 1.00 94.25 102 GLN A N 1
ATOM 826 C CA . GLN A 1 102 ? 15.455 3.663 -10.242 1.00 94.25 102 GLN A CA 1
ATOM 827 C C . GLN A 1 102 ? 14.411 4.729 -9.925 1.00 94.25 102 GLN A C 1
ATOM 829 O O . GLN A 1 102 ? 14.628 5.565 -9.048 1.00 94.25 102 GLN A O 1
ATOM 834 N N . GLU A 1 103 ? 13.276 4.673 -10.610 1.00 95.38 103 GLU A N 1
ATOM 835 C CA . GLU A 1 103 ? 12.229 5.686 -10.506 1.00 95.38 103 GLU A CA 1
ATOM 836 C C . GLU A 1 103 ? 11.076 5.208 -9.629 1.00 95.38 103 GLU A C 1
ATOM 838 O O . GLU A 1 103 ? 10.507 4.145 -9.866 1.00 95.38 103 GLU A O 1
ATOM 843 N N . SER A 1 104 ? 10.672 6.014 -8.646 1.00 93.81 104 SER A N 1
ATOM 844 C CA . SER A 1 104 ? 9.438 5.785 -7.885 1.00 93.81 104 SER A CA 1
ATOM 845 C C . SER A 1 104 ? 8.311 6.650 -8.437 1.00 93.81 104 SER A C 1
ATOM 847 O O . SER A 1 104 ? 8.445 7.875 -8.455 1.00 93.81 104 SER A O 1
ATOM 849 N N . VAL A 1 105 ? 7.189 6.040 -8.816 1.00 94.62 105 VAL A N 1
ATOM 850 C CA . VAL A 1 105 ? 6.057 6.755 -9.426 1.00 94.62 105 VAL A CA 1
ATOM 851 C C . VAL A 1 105 ? 4.862 6.739 -8.489 1.00 94.62 105 VAL A C 1
ATOM 853 O O . VAL A 1 105 ? 4.458 5.685 -8.006 1.00 94.62 105 VAL A O 1
ATOM 856 N N . PHE A 1 106 ? 4.293 7.916 -8.247 1.00 96.25 106 PHE A N 1
ATOM 857 C CA . PHE A 1 106 ? 3.083 8.092 -7.452 1.00 96.25 106 PHE A CA 1
ATOM 858 C C . PHE A 1 106 ? 2.066 8.851 -8.279 1.00 96.25 106 PHE A C 1
ATOM 860 O O . PHE A 1 106 ? 2.368 9.926 -8.798 1.00 96.25 106 PHE A O 1
ATOM 867 N N . THR A 1 107 ? 0.865 8.303 -8.388 1.00 97.62 107 THR A N 1
ATOM 868 C CA . THR A 1 107 ? -0.218 8.930 -9.132 1.00 97.62 107 THR A CA 1
ATOM 869 C C . THR A 1 107 ? -1.263 9.465 -8.169 1.00 97.62 107 THR A C 1
ATOM 871 O O . THR A 1 107 ? -1.462 8.948 -7.069 1.00 97.62 107 THR A O 1
ATOM 874 N N . ARG A 1 108 ? -1.985 10.506 -8.591 1.00 97.88 108 ARG A N 1
ATOM 875 C CA . ARG A 1 108 ? -3.118 11.013 -7.811 1.00 97.88 108 ARG A CA 1
ATOM 876 C C . ARG A 1 108 ? -4.159 9.922 -7.582 1.00 97.88 108 ARG A C 1
ATOM 878 O O . ARG A 1 108 ? -4.638 9.768 -6.467 1.00 97.88 108 ARG A O 1
ATOM 885 N N . GLN A 1 109 ? -4.470 9.150 -8.623 1.00 97.81 109 GLN A N 1
ATOM 886 C CA . GLN A 1 109 ? -5.446 8.066 -8.556 1.00 97.81 109 GLN A CA 1
ATOM 887 C C . GLN A 1 109 ? -5.031 6.996 -7.540 1.00 97.81 109 GLN A C 1
ATOM 889 O O . GLN A 1 109 ? -5.837 6.642 -6.683 1.00 97.81 109 GLN A O 1
ATOM 894 N N . GLY A 1 110 ? -3.784 6.515 -7.609 1.00 96.62 110 GLY A N 1
ATOM 895 C CA . GLY A 1 110 ? -3.251 5.489 -6.716 1.00 96.62 110 GLY A CA 1
ATOM 896 C C . GLY A 1 110 ? -3.174 5.943 -5.260 1.00 96.62 110 GLY A C 1
ATOM 897 O O . GLY A 1 110 ? -3.600 5.217 -4.359 1.00 96.62 110 GLY A O 1
ATOM 898 N N . VAL A 1 111 ? -2.707 7.172 -5.030 1.00 97.94 111 VAL A N 1
ATOM 899 C CA . VAL A 1 111 ? -2.628 7.768 -3.691 1.00 97.94 111 VAL A CA 1
ATOM 900 C C . VAL A 1 111 ? -4.016 8.038 -3.108 1.00 97.94 111 VAL A C 1
ATOM 902 O O . VAL A 1 111 ? -4.282 7.661 -1.967 1.00 97.94 111 VAL A O 1
ATOM 905 N N . ASP A 1 112 ? -4.929 8.640 -3.865 1.00 98.31 112 ASP A N 1
ATOM 906 C CA . ASP A 1 112 ? -6.241 9.014 -3.334 1.00 98.31 112 ASP A CA 1
ATOM 907 C C . ASP A 1 112 ? -7.084 7.775 -2.996 1.00 98.31 112 ASP A C 1
ATOM 909 O O . ASP A 1 112 ? -7.662 7.715 -1.911 1.00 98.31 112 ASP A O 1
ATOM 913 N N . ARG A 1 113 ? -7.093 6.739 -3.849 1.00 98.12 113 ARG A N 1
ATOM 914 C CA . ARG A 1 113 ? -7.897 5.524 -3.606 1.00 98.12 113 ARG A CA 1
ATOM 915 C C . ARG A 1 113 ? -7.449 4.734 -2.376 1.00 98.12 113 ARG A C 1
ATOM 917 O O . ARG A 1 113 ? -8.283 4.177 -1.660 1.00 98.12 113 ARG A O 1
ATOM 924 N N . ILE A 1 114 ? -6.141 4.675 -2.103 1.00 98.25 114 ILE A N 1
ATOM 925 C CA . ILE A 1 114 ? -5.636 3.968 -0.918 1.00 98.25 114 ILE A CA 1
ATOM 926 C C . ILE A 1 114 ? -5.889 4.773 0.359 1.00 98.25 114 ILE A C 1
ATOM 928 O O . ILE A 1 114 ? -6.187 4.187 1.402 1.00 98.25 114 ILE A O 1
ATOM 932 N N . LEU A 1 115 ? -5.806 6.106 0.281 1.00 98.31 115 LEU A N 1
ATOM 933 C CA . LEU A 1 115 ? -6.136 6.987 1.397 1.00 98.31 115 LEU A CA 1
ATOM 934 C C . LEU A 1 115 ? -7.620 6.902 1.730 1.00 98.31 115 LEU A C 1
ATOM 936 O O . LEU A 1 115 ? -7.949 6.680 2.892 1.00 98.31 115 LEU A O 1
ATOM 940 N N . GLN A 1 116 ? -8.493 6.991 0.726 1.00 98.38 116 GLN A N 1
ATOM 941 C CA . GLN A 1 116 ? -9.934 6.835 0.897 1.00 98.38 116 GLN A CA 1
ATOM 942 C C . GLN A 1 116 ? -10.258 5.529 1.634 1.00 98.38 116 GLN A C 1
ATOM 944 O O . GLN A 1 116 ? -10.873 5.562 2.698 1.00 98.38 116 GLN A O 1
ATOM 949 N N . TYR A 1 117 ? -9.739 4.395 1.149 1.00 98.56 117 TYR A N 1
ATOM 950 C CA . TYR A 1 117 ? -9.938 3.101 1.805 1.00 98.56 117 TYR A CA 1
ATOM 951 C C . TYR A 1 117 ? -9.442 3.100 3.263 1.00 98.56 117 TYR A C 1
ATOM 953 O O . TYR A 1 117 ? -10.092 2.554 4.155 1.00 98.56 117 TYR A O 1
ATOM 961 N N . ALA A 1 118 ? -8.284 3.711 3.535 1.00 98.06 118 ALA A N 1
ATOM 962 C CA . ALA A 1 118 ? -7.734 3.783 4.886 1.00 98.06 118 ALA A CA 1
ATOM 963 C C . ALA A 1 118 ? -8.603 4.629 5.834 1.00 98.06 118 ALA A C 1
ATOM 965 O O . ALA A 1 118 ? -8.795 4.231 6.986 1.00 98.06 118 ALA A O 1
ATOM 966 N N . PHE A 1 119 ? -9.134 5.763 5.369 1.00 98.19 119 PHE A N 1
ATOM 967 C CA . PHE A 1 119 ? -10.037 6.616 6.146 1.00 98.19 119 PHE A CA 1
ATOM 968 C C . PHE A 1 119 ? -11.399 5.950 6.375 1.00 98.19 119 PHE A C 1
ATOM 970 O O . PHE A 1 119 ? -11.880 5.933 7.507 1.00 98.19 119 PHE A O 1
ATOM 977 N N . GLU A 1 120 ? -11.980 5.314 5.356 1.00 98.12 120 GLU A N 1
ATOM 978 C CA . GLU A 1 120 ? -13.224 4.542 5.482 1.00 98.12 120 GLU A CA 1
ATOM 979 C C . GLU A 1 120 ? -13.074 3.388 6.480 1.00 98.12 120 GLU A C 1
ATOM 981 O O . GLU A 1 120 ? -13.905 3.212 7.376 1.00 98.12 120 GLU A O 1
ATOM 986 N N . LEU A 1 121 ? -11.966 2.643 6.401 1.00 97.56 121 LEU A N 1
ATOM 987 C CA . LEU A 1 121 ? -11.659 1.602 7.376 1.00 97.56 121 LEU A CA 1
ATOM 988 C C . LEU A 1 121 ? -11.465 2.188 8.779 1.00 97.56 121 LEU A C 1
ATOM 990 O O . LEU A 1 121 ? -11.897 1.582 9.757 1.00 97.56 121 LEU A O 1
ATOM 994 N N . ALA A 1 122 ? -10.823 3.350 8.913 1.00 96.94 122 ALA A N 1
ATOM 995 C CA . ALA A 1 122 ? -10.686 4.014 10.205 1.00 96.94 122 ALA A CA 1
ATOM 996 C C . ALA A 1 122 ? -12.049 4.435 10.779 1.00 96.94 122 ALA A C 1
ATOM 998 O O . ALA A 1 122 ? -12.246 4.303 11.988 1.00 96.94 122 ALA A O 1
ATOM 999 N N . GLN A 1 123 ? -12.993 4.864 9.935 1.00 96.38 123 GLN A N 1
ATOM 1000 C CA . GLN A 1 123 ? -14.333 5.305 10.346 1.00 96.38 123 GLN A CA 1
ATOM 1001 C C . GLN A 1 123 ? -15.145 4.155 10.943 1.00 96.38 123 GLN A C 1
ATOM 1003 O O . GLN A 1 123 ? -15.852 4.337 11.933 1.00 96.38 123 GLN A O 1
ATOM 1008 N N . GLN A 1 124 ? -14.993 2.954 10.384 1.00 96.12 124 GLN A N 1
ATOM 1009 C CA . GLN A 1 124 ? -15.634 1.734 10.879 1.00 96.12 124 GLN A CA 1
ATOM 1010 C C . GLN A 1 124 ? -15.010 1.212 12.182 1.00 96.12 124 GLN A C 1
ATOM 1012 O O . GLN A 1 124 ? -15.501 0.245 12.768 1.00 96.12 124 GLN A O 1
ATOM 1017 N N . ARG A 1 125 ? -13.900 1.804 12.646 1.00 93.75 125 ARG A N 1
ATOM 1018 C CA . ARG A 1 125 ? -13.149 1.307 13.801 1.00 93.75 125 ARG A CA 1
ATOM 1019 C C . ARG A 1 125 ? -13.402 2.145 15.049 1.00 93.75 125 ARG A C 1
ATOM 1021 O O . ARG A 1 125 ? -13.426 3.369 14.970 1.00 93.75 125 ARG A O 1
ATOM 1028 N N . PRO A 1 126 ? -13.462 1.521 16.243 1.00 93.38 126 PRO A N 1
ATOM 1029 C CA . PRO A 1 126 ? -13.841 2.228 17.469 1.00 93.38 126 PRO A CA 1
ATOM 1030 C C . PRO A 1 126 ? -12.949 3.419 17.838 1.00 93.38 126 PRO A C 1
ATOM 1032 O O . PRO A 1 126 ? -13.406 4.341 18.501 1.00 93.38 126 PRO A O 1
ATOM 1035 N N . ARG A 1 127 ? -11.665 3.411 17.445 1.00 90.88 127 ARG A N 1
ATOM 1036 C CA . ARG A 1 127 ? -10.745 4.522 17.744 1.00 90.88 127 ARG A CA 1
ATOM 1037 C C . ARG A 1 127 ? -10.847 5.700 16.789 1.00 90.88 127 ARG A C 1
ATOM 1039 O O . ARG A 1 127 ? -10.271 6.730 17.128 1.00 90.88 127 ARG A O 1
ATOM 1046 N N . LYS A 1 128 ? -11.458 5.520 15.610 1.00 95.81 128 LYS A N 1
ATOM 1047 C CA . LYS A 1 128 ? -11.518 6.534 14.550 1.00 95.81 128 LYS A CA 1
ATOM 1048 C C . LYS A 1 128 ? -10.183 7.273 14.371 1.00 95.81 128 LYS A C 1
ATOM 1050 O O . LYS A 1 128 ? -10.107 8.492 14.489 1.00 95.81 128 LYS A O 1
ATOM 1055 N N . SER A 1 129 ? -9.095 6.517 14.189 1.00 94.56 129 SER A N 1
ATOM 1056 C CA . SER A 1 129 ? -7.738 7.078 14.162 1.00 94.56 129 SER A CA 1
ATOM 1057 C C . SER A 1 129 ? -6.895 6.555 13.006 1.00 94.56 129 SER A C 1
ATOM 1059 O O . SER A 1 129 ? -6.842 5.340 12.826 1.00 94.56 129 SER A O 1
ATOM 1061 N N . LEU A 1 130 ? -6.156 7.423 12.319 1.00 97.44 130 LEU A N 1
ATOM 1062 C CA . LEU A 1 130 ? -5.268 7.057 11.213 1.00 97.44 130 LEU A CA 1
ATOM 1063 C C . LEU A 1 130 ? -3.886 7.698 11.377 1.00 97.44 130 LEU A C 1
ATOM 1065 O O . LEU A 1 130 ? -3.768 8.912 11.466 1.00 97.44 130 LEU A O 1
ATOM 1069 N N . THR A 1 131 ? -2.822 6.901 11.349 1.00 96.44 131 THR A N 1
ATOM 1070 C CA . THR A 1 131 ? -1.451 7.431 11.287 1.00 96.44 131 THR A CA 1
ATOM 1071 C C . THR A 1 131 ? -0.874 7.198 9.898 1.00 96.44 131 THR A C 1
ATOM 1073 O O . THR A 1 131 ? -0.703 6.042 9.515 1.00 96.44 131 THR A O 1
ATOM 1076 N N . ALA A 1 132 ? -0.541 8.261 9.163 1.00 94.94 132 ALA A N 1
ATOM 1077 C CA . ALA A 1 132 ? 0.078 8.186 7.841 1.00 94.94 132 ALA A CA 1
ATOM 1078 C C . ALA A 1 132 ? 1.607 8.116 7.958 1.00 94.94 132 ALA A C 1
ATOM 1080 O O . ALA A 1 132 ? 2.257 9.037 8.462 1.00 94.94 132 ALA A O 1
ATOM 1081 N N . ALA A 1 133 ? 2.206 7.022 7.492 1.00 93.12 133 ALA A N 1
ATOM 1082 C CA . ALA A 1 133 ? 3.654 6.885 7.522 1.00 93.12 133 ALA A CA 1
ATOM 1083 C C . ALA A 1 133 ? 4.316 7.583 6.324 1.00 93.12 133 ALA A C 1
ATOM 1085 O O . ALA A 1 133 ? 3.983 7.307 5.172 1.00 93.12 133 ALA A O 1
ATOM 1086 N N . THR A 1 134 ? 5.286 8.454 6.602 1.00 89.81 134 THR A N 1
ATOM 1087 C CA . THR A 1 134 ? 5.916 9.336 5.608 1.00 89.81 134 THR A CA 1
ATOM 1088 C C . THR A 1 134 ? 7.440 9.362 5.747 1.00 89.81 134 THR A C 1
ATOM 1090 O O . THR A 1 134 ? 8.015 8.928 6.750 1.00 89.81 134 THR A O 1
ATOM 1093 N N . LYS A 1 135 ? 8.130 9.872 4.728 1.00 89.25 135 LYS A N 1
ATOM 1094 C CA . LYS A 1 135 ? 9.555 10.229 4.791 1.00 89.25 135 LYS A CA 1
ATOM 1095 C C . LYS A 1 135 ? 9.808 11.585 4.131 1.00 89.25 135 LYS A C 1
ATOM 1097 O O . LYS A 1 135 ? 10.829 11.781 3.481 1.00 89.25 135 LYS A O 1
ATOM 1102 N N . SER A 1 136 ? 8.888 12.530 4.324 1.00 86.56 136 SER A N 1
ATOM 1103 C CA . SER A 1 136 ? 8.933 13.875 3.730 1.00 86.56 136 SER A CA 1
ATOM 1104 C C . SER A 1 136 ? 10.159 14.707 4.110 1.00 86.56 136 SER A C 1
ATOM 1106 O O . SER A 1 136 ? 10.468 15.678 3.435 1.00 86.56 136 SER A O 1
ATOM 1108 N N . ASN A 1 137 ? 10.928 14.284 5.119 1.00 85.50 137 ASN A N 1
ATOM 1109 C CA . ASN A 1 137 ? 12.212 14.894 5.453 1.00 85.50 137 ASN A CA 1
ATOM 1110 C C . ASN A 1 137 ? 13.394 14.423 4.582 1.00 85.50 137 ASN A C 1
ATOM 1112 O O . ASN A 1 137 ? 14.437 15.062 4.603 1.00 85.50 137 ASN A O 1
ATOM 1116 N N . GLY A 1 138 ? 13.276 13.273 3.911 1.00 85.75 138 GLY A N 1
ATOM 1117 C CA . GLY A 1 138 ? 14.347 12.684 3.096 1.00 85.75 138 GLY A CA 1
ATOM 1118 C C . GLY A 1 138 ? 13.985 12.531 1.619 1.00 85.75 138 GLY A C 1
ATOM 1119 O O . GLY A 1 138 ? 14.854 12.648 0.768 1.00 85.75 138 GLY A O 1
ATOM 1120 N N . MET A 1 139 ? 12.711 12.291 1.305 1.00 88.06 139 MET A N 1
ATOM 1121 C CA . MET A 1 139 ? 12.204 12.211 -0.066 1.00 88.06 139 MET A CA 1
ATOM 1122 C C . MET A 1 139 ? 11.472 13.513 -0.379 1.00 88.06 139 MET A C 1
ATOM 1124 O O . MET A 1 139 ? 10.297 13.641 -0.054 1.00 88.06 139 MET A O 1
ATOM 1128 N N . ALA A 1 140 ? 12.175 14.479 -0.969 1.00 92.69 140 ALA A N 1
ATOM 1129 C CA . ALA A 1 140 ? 11.728 15.872 -1.074 1.00 92.69 140 ALA A CA 1
ATOM 1130 C C . ALA A 1 140 ? 10.550 16.124 -2.036 1.00 92.69 140 ALA A C 1
ATOM 1132 O O . ALA A 1 140 ? 9.990 17.211 -2.018 1.00 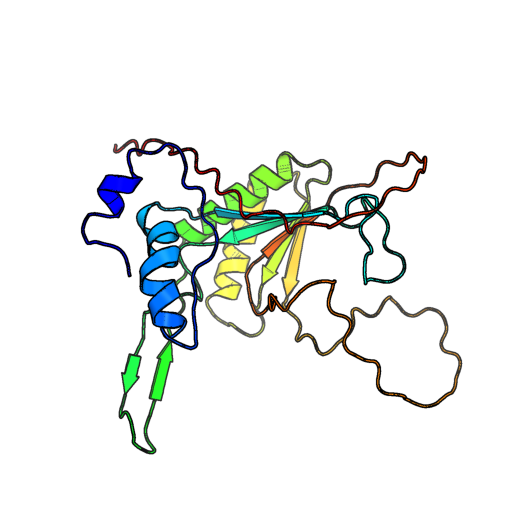92.69 140 ALA A O 1
ATOM 1133 N N . ILE A 1 141 ? 10.176 15.149 -2.870 1.00 94.56 141 ILE A N 1
ATOM 1134 C CA . ILE A 1 141 ? 9.120 15.315 -3.882 1.00 94.56 141 ILE A CA 1
ATOM 1135 C C . ILE A 1 141 ? 7.920 14.427 -3.545 1.00 94.56 141 ILE A C 1
ATOM 1137 O O . ILE A 1 141 ? 6.847 14.905 -3.184 1.00 94.56 141 ILE A O 1
ATOM 1141 N N . SER A 1 142 ? 8.107 13.109 -3.600 1.00 93.00 142 SER A N 1
ATOM 1142 C CA . SER A 1 142 ? 7.005 12.148 -3.495 1.00 93.00 142 SER A CA 1
ATOM 1143 C C . SER A 1 142 ? 6.344 12.083 -2.118 1.00 93.00 142 SER A C 1
ATOM 1145 O O . SER A 1 142 ? 5.149 11.801 -2.028 1.00 93.00 142 SER A O 1
ATOM 1147 N N . MET A 1 143 ? 7.088 12.322 -1.034 1.00 93.94 143 MET A N 1
ATOM 1148 C CA . MET A 1 143 ? 6.531 12.251 0.320 1.00 93.94 143 MET A CA 1
ATOM 1149 C C . MET A 1 143 ? 5.848 13.550 0.771 1.00 93.94 143 MET A C 1
ATOM 1151 O O . MET A 1 143 ? 4.820 13.440 1.431 1.00 93.94 143 MET A O 1
ATOM 1155 N N . PRO A 1 144 ? 6.318 14.760 0.411 1.00 95.94 144 PRO A N 1
ATOM 1156 C CA . PRO A 1 144 ? 5.512 15.973 0.531 1.00 95.94 144 PRO A CA 1
ATOM 1157 C C . PRO A 1 144 ? 4.209 15.885 -0.262 1.00 95.94 144 PRO A C 1
ATOM 1159 O O . PRO A 1 144 ? 3.154 16.133 0.311 1.00 95.94 144 PRO A O 1
ATOM 1162 N N . TYR A 1 145 ? 4.252 15.392 -1.506 1.00 97.44 145 TYR A N 1
ATOM 1163 C CA . TYR A 1 145 ? 3.035 15.144 -2.283 1.00 97.44 145 TYR A CA 1
ATOM 1164 C C . TYR A 1 145 ? 2.075 14.183 -1.563 1.00 97.44 145 TYR A C 1
ATOM 1166 O O . TYR A 1 145 ? 0.890 14.468 -1.414 1.00 97.44 145 TYR A O 1
ATOM 1174 N N . TRP A 1 146 ? 2.579 13.058 -1.043 1.00 95.88 146 TRP A N 1
ATOM 1175 C CA . TRP A 1 146 ? 1.782 12.146 -0.215 1.00 95.88 146 TRP A CA 1
ATOM 1176 C C . TRP A 1 146 ? 1.162 12.848 1.001 1.00 95.88 146 TRP A C 1
ATOM 1178 O O . TRP A 1 146 ? -0.029 12.690 1.259 1.00 95.88 146 TRP A O 1
ATOM 1188 N N . ASP A 1 147 ? 1.947 13.640 1.733 1.00 96.06 147 ASP A N 1
ATOM 1189 C CA . ASP A 1 147 ? 1.489 14.385 2.905 1.00 96.06 147 ASP A CA 1
ATOM 1190 C C . ASP A 1 147 ? 0.368 15.384 2.554 1.00 96.06 147 ASP A C 1
ATOM 1192 O O . ASP A 1 147 ? -0.594 15.511 3.315 1.00 96.06 147 ASP A O 1
ATOM 1196 N N . GLU A 1 148 ? 0.476 16.066 1.412 1.00 98.06 148 GLU A N 1
ATOM 1197 C CA . GLU A 1 148 ? -0.556 16.961 0.876 1.00 98.06 148 GLU A CA 1
ATOM 1198 C C . GLU A 1 148 ? -1.842 16.197 0.546 1.00 98.06 148 GLU A C 1
ATOM 1200 O O . GLU A 1 148 ? -2.933 16.626 0.928 1.00 98.06 148 GLU A O 1
ATOM 1205 N N . ARG A 1 149 ? -1.733 15.034 -0.113 1.00 98.19 149 ARG A N 1
ATOM 1206 C CA . ARG A 1 149 ? -2.899 14.195 -0.431 1.00 98.19 149 ARG A CA 1
ATOM 1207 C C . ARG A 1 149 ? -3.577 13.647 0.826 1.00 98.19 149 ARG A C 1
ATOM 1209 O O . ARG A 1 149 ? -4.804 13.648 0.885 1.00 98.19 149 ARG A O 1
ATOM 1216 N N . VAL A 1 150 ? -2.815 13.248 1.850 1.00 97.69 150 VAL A N 1
ATOM 1217 C CA . VAL A 1 150 ? -3.362 12.833 3.159 1.00 97.69 150 VAL A CA 1
ATOM 1218 C C . VAL A 1 150 ? -4.163 13.969 3.789 1.00 97.69 150 VAL A C 1
ATOM 1220 O O . VAL A 1 150 ? -5.296 13.749 4.212 1.00 97.69 150 VAL A O 1
ATOM 1223 N N . ALA A 1 151 ? -3.592 15.177 3.841 1.00 98.00 151 ALA A N 1
ATOM 1224 C CA . ALA A 1 151 ? -4.252 16.336 4.435 1.00 98.00 151 ALA A CA 1
ATOM 1225 C C . ALA A 1 151 ? -5.530 16.720 3.676 1.00 98.00 151 ALA A C 1
ATOM 1227 O O . ALA A 1 151 ? -6.542 17.010 4.308 1.00 98.00 151 ALA A O 1
ATOM 1228 N N . ALA A 1 152 ? -5.503 16.668 2.340 1.00 98.44 152 ALA A N 1
ATOM 1229 C CA . ALA A 1 152 ? -6.679 16.900 1.508 1.00 98.44 152 ALA A CA 1
ATOM 1230 C C . ALA A 1 152 ? -7.770 15.847 1.760 1.00 98.44 152 ALA A C 1
ATOM 1232 O O . ALA A 1 152 ? -8.921 16.206 1.984 1.00 98.44 152 ALA A O 1
ATOM 1233 N N . MET A 1 153 ? -7.412 14.558 1.798 1.00 98.19 153 MET A N 1
ATOM 1234 C CA . MET A 1 153 ? -8.375 13.485 2.064 1.00 98.19 153 MET A CA 1
ATOM 1235 C C . MET A 1 153 ? -9.001 13.614 3.458 1.00 98.19 153 MET A C 1
ATOM 1237 O O . MET A 1 153 ? -10.204 13.433 3.617 1.00 98.19 153 MET A O 1
ATOM 1241 N N . ALA A 1 154 ? -8.205 13.980 4.465 1.00 97.88 154 ALA A N 1
ATOM 1242 C CA . ALA A 1 154 ? -8.669 14.115 5.842 1.00 97.88 154 ALA A CA 1
ATOM 1243 C C . ALA A 1 154 ? -9.794 15.149 6.019 1.00 97.88 154 ALA A C 1
ATOM 1245 O O . ALA A 1 154 ? -10.607 15.003 6.929 1.00 97.88 154 ALA A O 1
ATOM 1246 N N . GLN A 1 155 ? -9.883 16.161 5.147 1.00 98.06 155 GLN A N 1
ATOM 1247 C CA . GLN A 1 155 ? -10.968 17.151 5.174 1.00 98.06 155 GLN A CA 1
ATOM 1248 C C . GLN A 1 155 ? -12.349 16.513 4.957 1.00 98.06 155 GLN A C 1
ATOM 1250 O O . GLN A 1 155 ? -13.347 17.035 5.448 1.00 98.06 155 GLN A O 1
ATOM 1255 N N . HIS A 1 156 ? -12.413 15.364 4.278 1.00 98.12 156 HIS A N 1
ATOM 1256 C CA . HIS A 1 156 ? -13.652 14.615 4.056 1.00 98.12 156 HIS A CA 1
ATOM 1257 C C . HIS A 1 156 ? -14.049 13.719 5.245 1.00 98.12 156 HIS A C 1
ATOM 1259 O O . HIS A 1 156 ? -15.155 13.183 5.257 1.00 98.12 156 HIS A O 1
ATOM 1265 N N . TYR A 1 157 ? -13.182 13.568 6.256 1.00 97.75 157 TYR A N 1
ATOM 1266 C CA . TYR A 1 157 ? -13.389 12.680 7.407 1.00 97.75 157 TYR A CA 1
ATOM 1267 C C . TYR A 1 157 ? -13.110 13.404 8.740 1.00 97.75 157 TYR A C 1
ATOM 1269 O O 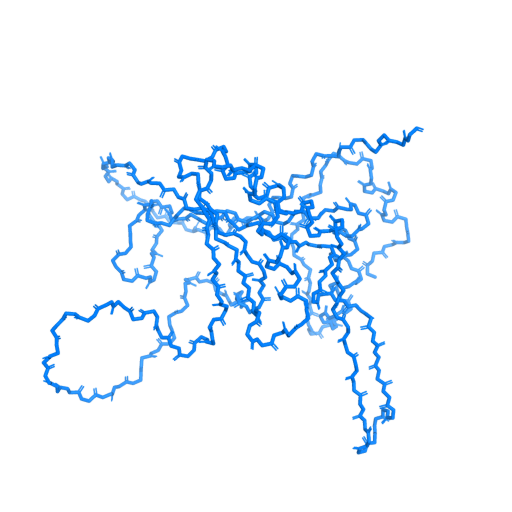. TYR A 1 157 ? -12.181 13.028 9.462 1.00 97.75 157 TYR A O 1
ATOM 1277 N N . PRO A 1 158 ? -13.907 14.429 9.109 1.00 96.38 158 PRO A N 1
ATOM 1278 C CA . PRO A 1 158 ? -13.645 15.276 10.281 1.00 96.38 158 PRO A CA 1
ATOM 1279 C C . PRO A 1 158 ? -13.667 14.518 11.620 1.00 96.38 158 PRO A C 1
ATOM 1281 O O . PRO A 1 158 ? -13.006 14.922 12.574 1.00 96.38 158 PRO A O 1
ATOM 1284 N N . ASP A 1 159 ? -14.380 13.392 11.683 1.00 95.81 159 ASP A N 1
ATOM 1285 C CA . ASP A 1 159 ? -14.450 12.516 12.859 1.00 95.81 159 ASP A CA 1
ATOM 1286 C C . ASP A 1 159 ? -13.168 11.702 13.108 1.00 95.81 159 ASP A C 1
ATOM 1288 O O . ASP A 1 159 ? -13.022 11.077 14.164 1.00 95.81 159 ASP A O 1
ATOM 1292 N N . ILE A 1 160 ? -12.267 11.632 12.123 1.00 97.69 160 ILE A N 1
ATOM 1293 C CA . ILE A 1 160 ? -11.069 10.801 12.187 1.00 97.69 160 ILE A CA 1
ATOM 1294 C C . ILE A 1 160 ? -9.902 11.623 12.711 1.00 97.69 160 ILE A C 1
ATOM 1296 O O . ILE A 1 160 ? -9.375 12.515 12.045 1.00 97.69 160 ILE A O 1
ATOM 1300 N N . ARG A 1 161 ? -9.403 11.249 13.890 1.00 96.25 161 ARG A N 1
ATOM 1301 C CA . ARG A 1 161 ? -8.129 11.776 14.377 1.00 96.25 161 ARG A CA 1
ATOM 1302 C C . ARG A 1 161 ? -7.002 11.227 13.511 1.00 96.25 161 ARG A C 1
ATOM 1304 O O . ARG A 1 161 ? -6.806 10.014 13.465 1.00 96.25 161 ARG A O 1
ATOM 1311 N N . TRP A 1 162 ? -6.191 12.093 12.919 1.00 96.50 162 TRP A N 1
ATOM 1312 C CA . TRP A 1 162 ? -5.044 11.644 12.139 1.00 96.50 162 TRP A CA 1
ATOM 1313 C C . TRP A 1 162 ? -3.743 12.351 12.507 1.00 96.50 162 TRP A C 1
ATOM 1315 O O . TRP A 1 162 ? -3.738 13.458 13.045 1.00 96.50 162 TRP A O 1
ATOM 1325 N N . ASP A 1 163 ? -2.631 11.667 12.253 1.00 93.62 163 ASP A N 1
ATOM 1326 C CA . ASP A 1 163 ? -1.276 12.179 12.442 1.00 93.62 163 ASP A CA 1
ATOM 1327 C C . ASP A 1 163 ? -0.318 11.621 11.379 1.00 93.62 163 ASP A C 1
ATOM 1329 O O . ASP A 1 163 ? -0.644 10.673 10.659 1.00 93.62 163 ASP A O 1
ATOM 1333 N N . LYS A 1 164 ? 0.874 12.218 11.269 1.00 91.31 164 LYS A N 1
ATOM 1334 C CA . LYS A 1 164 ? 1.940 11.759 10.370 1.00 91.31 164 LYS A CA 1
ATOM 1335 C C . LYS A 1 164 ? 3.129 11.261 11.176 1.00 91.31 164 LYS A C 1
ATOM 1337 O O . LYS A 1 164 ? 3.638 11.972 12.043 1.00 91.31 164 LYS A O 1
ATOM 1342 N N . ALA A 1 165 ? 3.637 10.083 10.829 1.00 87.38 165 ALA A N 1
ATOM 1343 C CA . ALA A 1 165 ? 4.810 9.499 11.467 1.00 87.38 165 ALA A CA 1
ATOM 1344 C C . ALA A 1 165 ? 5.940 9.303 10.452 1.00 87.38 165 ALA A C 1
ATOM 1346 O O . ALA A 1 165 ? 5.831 8.513 9.514 1.00 87.38 165 ALA A O 1
ATOM 1347 N N . ALA A 1 166 ? 7.055 10.007 10.656 1.00 77.94 166 ALA A N 1
ATOM 1348 C CA . ALA A 1 166 ? 8.238 9.824 9.826 1.00 77.94 166 ALA A CA 1
ATOM 1349 C C . ALA A 1 166 ? 8.922 8.478 10.121 1.00 77.94 166 ALA A C 1
ATOM 1351 O O . ALA A 1 166 ? 9.165 8.155 11.289 1.00 77.94 166 ALA A O 1
ATOM 1352 N N . TYR A 1 167 ? 9.348 7.735 9.091 1.00 64.75 167 TYR A N 1
ATOM 1353 C CA . TYR A 1 167 ? 10.242 6.595 9.320 1.00 64.75 167 TYR A CA 1
ATOM 1354 C C . TYR A 1 167 ? 11.545 7.087 9.953 1.00 64.75 167 TYR A C 1
ATOM 1356 O O . TYR A 1 167 ? 12.297 7.882 9.372 1.00 64.75 167 TYR A O 1
ATOM 1364 N N . ARG A 1 168 ? 11.830 6.597 11.158 1.00 54.00 168 ARG A N 1
ATOM 1365 C CA . ARG A 1 168 ? 13.134 6.750 11.803 1.00 54.00 168 ARG A CA 1
ATOM 1366 C C . ARG A 1 168 ? 13.965 5.498 11.558 1.00 54.00 168 ARG A C 1
ATOM 1368 O O . ARG A 1 168 ? 13.449 4.385 11.601 1.00 54.00 168 ARG A O 1
ATOM 1375 N N . HIS A 1 169 ? 15.256 5.701 11.307 1.00 36.62 169 HIS A N 1
ATOM 1376 C CA . HIS A 1 169 ? 16.224 4.619 11.174 1.00 36.62 169 HIS A CA 1
ATOM 1377 C C . HIS A 1 169 ? 16.162 3.708 12.422 1.00 36.62 169 HIS A C 1
ATOM 1379 O O . HIS A 1 169 ? 16.152 4.233 13.541 1.00 36.62 169 HIS A O 1
ATOM 1385 N N . PRO A 1 170 ? 16.155 2.370 12.276 1.00 38.44 170 PRO A N 1
ATOM 1386 C CA . PRO A 1 170 ? 15.926 1.416 13.371 1.00 38.44 170 PRO A CA 1
ATOM 1387 C C . PRO A 1 170 ? 17.025 1.360 14.451 1.00 38.44 170 PRO A C 1
ATOM 1389 O O . PRO A 1 170 ? 16.975 0.504 15.328 1.00 38.44 170 PRO A O 1
ATOM 1392 N N . LEU A 1 171 ? 18.008 2.266 14.441 1.00 28.89 171 LEU A N 1
ATOM 1393 C CA . LEU A 1 171 ? 19.085 2.293 15.442 1.00 28.89 171 LEU A CA 1
ATOM 1394 C C . LEU A 1 171 ? 18.736 3.076 16.715 1.00 28.89 171 LEU A C 1
ATOM 1396 O O . LEU A 1 171 ? 19.560 3.159 17.623 1.00 28.89 171 LEU A O 1
ATOM 1400 N N . ARG A 1 172 ? 17.521 3.622 16.831 1.00 27.45 172 ARG A N 1
ATOM 1401 C CA . ARG A 1 172 ? 17.043 4.205 18.088 1.00 27.45 172 ARG A CA 1
ATOM 1402 C C . ARG A 1 172 ? 15.894 3.357 18.632 1.00 27.45 172 ARG A C 1
ATOM 1404 O O . ARG A 1 172 ? 14.835 3.334 18.005 1.00 27.45 172 ARG A O 1
ATOM 1411 N N . PRO A 1 173 ? 16.061 2.685 19.787 1.00 31.48 173 PRO A N 1
ATOM 1412 C CA . PRO A 1 173 ? 14.927 2.139 20.516 1.00 31.48 173 PRO A CA 1
ATOM 1413 C C . PRO A 1 173 ? 13.890 3.246 20.712 1.00 31.48 173 PRO A C 1
ATOM 1415 O O . PRO A 1 173 ? 14.264 4.396 20.966 1.00 31.48 173 PRO A O 1
ATOM 1418 N N . LEU A 1 174 ? 12.607 2.899 20.605 1.00 30.77 174 LEU A N 1
ATOM 1419 C CA . LEU A 1 174 ? 11.507 3.705 21.132 1.00 30.77 174 LEU A CA 1
ATOM 1420 C C . LEU A 1 174 ? 11.815 3.983 22.611 1.00 30.77 174 LEU A C 1
ATOM 1422 O O . LEU A 1 174 ? 11.547 3.146 23.472 1.00 30.77 174 LEU A O 1
ATOM 1426 N N . ARG A 1 175 ? 12.464 5.116 22.905 1.00 29.69 175 ARG A N 1
ATOM 1427 C CA . ARG A 1 175 ? 12.644 5.587 24.275 1.00 29.69 175 ARG A CA 1
ATOM 1428 C C . ARG A 1 175 ? 11.252 5.904 24.799 1.00 29.69 175 ARG A C 1
ATOM 1430 O O . ARG A 1 175 ? 10.580 6.778 24.264 1.00 29.69 175 ARG A O 1
ATOM 1437 N N . ALA A 1 176 ? 10.836 5.159 25.816 1.00 30.17 176 ALA A N 1
ATOM 1438 C CA . ALA A 1 176 ? 9.851 5.645 26.760 1.00 30.17 176 ALA A CA 1
ATOM 1439 C C . ALA A 1 176 ? 10.379 6.955 27.371 1.00 30.17 176 ALA A C 1
ATOM 1441 O O . ALA A 1 176 ? 11.583 7.080 27.617 1.00 30.17 176 ALA A O 1
ATOM 1442 N N . GLU A 1 177 ? 9.485 7.922 27.552 1.00 26.69 177 GLU A N 1
ATOM 1443 C CA . GLU A 1 177 ? 9.749 9.194 28.227 1.00 26.69 177 GLU A CA 1
ATOM 1444 C C . GLU A 1 177 ? 10.466 8.980 29.583 1.00 26.69 177 GLU A C 1
ATOM 1446 O O . GLU A 1 177 ? 10.199 7.989 30.274 1.00 26.69 177 GLU A O 1
ATOM 1451 N N . PRO A 1 178 ? 11.414 9.858 29.961 1.00 27.81 178 PRO A N 1
ATOM 1452 C CA . PRO A 1 178 ? 12.372 9.598 31.029 1.00 27.81 178 PRO A CA 1
ATOM 1453 C C . PRO A 1 178 ? 11.808 9.918 32.420 1.00 27.81 178 PRO A C 1
ATOM 1455 O O . PRO A 1 178 ? 11.706 11.074 32.817 1.00 27.81 178 PRO A O 1
ATOM 1458 N N . GLY A 1 179 ? 11.549 8.876 33.210 1.00 26.89 179 GLY A N 1
ATOM 1459 C CA . GLY A 1 179 ? 11.478 8.953 34.668 1.00 26.89 179 GLY A CA 1
ATOM 1460 C C . GLY A 1 179 ? 12.622 8.152 35.292 1.00 26.89 179 GLY A C 1
ATOM 1461 O O . GLY A 1 179 ? 12.712 6.949 35.073 1.00 26.89 179 GLY A O 1
ATOM 1462 N N . ALA A 1 180 ? 13.467 8.826 36.077 1.00 27.17 180 ALA A N 1
ATOM 1463 C CA . ALA A 1 180 ? 14.523 8.286 36.947 1.00 27.17 180 ALA A CA 1
ATOM 1464 C C . ALA A 1 180 ? 15.805 7.739 36.275 1.00 27.17 180 ALA A C 1
ATOM 1466 O O . ALA A 1 180 ? 15.972 6.554 35.994 1.00 27.17 180 ALA A O 1
ATOM 1467 N N . PHE A 1 181 ? 16.792 8.628 36.137 1.00 23.12 181 PHE A N 1
ATOM 1468 C CA . PHE A 1 181 ? 18.199 8.283 35.934 1.00 23.12 181 PHE A CA 1
ATOM 1469 C C . PHE A 1 181 ? 18.848 7.977 37.299 1.00 23.12 181 PHE A C 1
ATOM 1471 O O . PHE A 1 181 ? 18.979 8.870 38.135 1.00 23.12 181 PHE A O 1
ATOM 1478 N N . ARG A 1 182 ? 19.301 6.739 37.533 1.00 24.59 182 ARG A N 1
ATOM 1479 C CA . ARG A 1 182 ? 20.324 6.429 38.551 1.00 24.59 182 ARG A CA 1
ATOM 1480 C C . ARG A 1 182 ? 21.417 5.543 37.952 1.00 24.59 182 ARG A C 1
ATOM 1482 O O . ARG A 1 182 ? 21.163 4.672 37.128 1.00 24.59 182 ARG A O 1
ATOM 1489 N N . ARG A 1 183 ? 22.650 5.878 38.335 1.00 24.28 183 ARG A N 1
ATOM 1490 C CA . ARG A 1 183 ? 23.933 5.523 37.713 1.00 24.28 183 ARG A CA 1
ATOM 1491 C C . ARG A 1 183 ? 24.285 4.031 37.796 1.00 24.28 183 ARG A C 1
ATOM 1493 O O . ARG A 1 183 ? 24.161 3.428 38.853 1.00 24.28 183 ARG A O 1
ATOM 1500 N N . GLY A 1 184 ? 24.929 3.550 36.729 1.00 23.36 184 GLY A N 1
ATOM 1501 C CA . GLY A 1 184 ? 26.041 2.597 36.798 1.00 23.36 184 GLY A CA 1
ATOM 1502 C C . GLY A 1 184 ? 25.701 1.115 36.629 1.00 23.36 184 GLY A C 1
ATOM 1503 O O . GLY A 1 184 ? 25.284 0.470 37.580 1.00 23.36 184 GLY A O 1
ATOM 1504 N N . ARG A 1 185 ? 26.019 0.549 35.454 1.00 24.52 185 ARG A N 1
ATOM 1505 C CA . ARG A 1 185 ? 26.967 -0.576 35.267 1.00 24.52 185 ARG A CA 1
ATOM 1506 C C . ARG A 1 185 ? 26.951 -1.090 33.816 1.00 24.52 185 ARG A C 1
ATOM 1508 O O . ARG A 1 185 ? 25.913 -1.171 33.177 1.00 24.52 185 ARG A O 1
ATOM 1515 N N . ARG A 1 186 ? 28.174 -1.386 33.362 1.00 23.83 186 ARG A N 1
ATOM 1516 C CA . ARG A 1 186 ? 28.679 -2.111 32.179 1.00 23.83 186 ARG A CA 1
ATOM 1517 C C . ARG A 1 186 ? 27.685 -2.648 31.135 1.00 23.83 186 ARG A C 1
ATOM 1519 O O . ARG A 1 186 ? 26.829 -3.476 31.418 1.00 23.83 186 ARG A O 1
ATOM 1526 N N . LEU A 1 187 ? 27.970 -2.264 29.890 1.00 24.53 187 LEU A N 1
ATOM 1527 C CA . LEU A 1 187 ? 27.485 -2.854 28.643 1.00 24.53 187 LEU A CA 1
ATOM 1528 C C . LEU A 1 187 ? 27.867 -4.343 28.545 1.00 24.53 187 LEU A C 1
ATOM 1530 O O . LEU A 1 187 ? 29.043 -4.691 28.630 1.00 24.53 187 LEU A O 1
ATOM 1534 N N . GLN A 1 188 ? 26.877 -5.199 28.298 1.00 21.88 188 GLN A N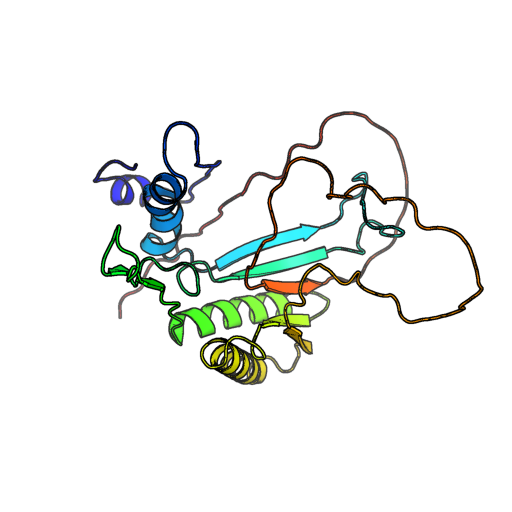 1
ATOM 1535 C CA . GLN A 1 188 ? 27.047 -6.516 27.679 1.00 21.88 188 GLN A CA 1
ATOM 1536 C C . GLN A 1 188 ? 26.160 -6.590 26.423 1.00 21.88 188 GLN A C 1
ATOM 1538 O O . GLN A 1 188 ? 25.110 -5.940 26.385 1.00 21.88 188 GLN A O 1
ATOM 1543 N N . PRO A 1 189 ? 26.569 -7.331 25.377 1.00 21.88 189 PRO A N 1
ATOM 1544 C CA . PRO A 1 189 ? 25.917 -7.299 24.073 1.00 21.88 189 PRO A CA 1
ATOM 1545 C C . PRO A 1 189 ? 24.549 -7.989 24.135 1.00 21.88 189 PRO A C 1
ATOM 1547 O O . PRO A 1 189 ? 24.446 -9.208 24.265 1.00 21.88 189 PRO A O 1
ATOM 1550 N N . VAL A 1 190 ? 23.476 -7.202 24.035 1.00 24.09 190 VAL A N 1
ATOM 1551 C CA . VAL A 1 190 ? 22.106 -7.723 24.021 1.00 24.09 190 VAL A CA 1
ATOM 1552 C C . VAL A 1 190 ? 21.817 -8.320 22.646 1.00 24.09 190 VAL A C 1
ATOM 1554 O O . VAL A 1 190 ? 21.740 -7.622 21.634 1.00 24.09 190 VAL A O 1
ATOM 1557 N N . ARG A 1 191 ? 21.684 -9.650 22.635 1.00 22.05 191 ARG A N 1
ATOM 1558 C CA . ARG A 1 191 ? 21.264 -10.475 21.499 1.00 22.05 191 ARG A CA 1
ATOM 1559 C C . ARG A 1 191 ? 19.973 -9.941 20.868 1.00 22.05 191 ARG A C 1
ATOM 1561 O O . ARG A 1 191 ? 19.065 -9.487 21.556 1.00 22.05 191 ARG A O 1
ATOM 1568 N N . ARG A 1 192 ? 19.914 -10.038 19.535 1.00 26.06 192 ARG A N 1
ATOM 1569 C CA . ARG A 1 192 ? 18.761 -9.721 18.681 1.00 26.06 192 ARG A CA 1
ATOM 1570 C C . ARG A 1 192 ? 17.471 -10.326 19.247 1.00 26.06 192 ARG A C 1
ATOM 1572 O O . ARG A 1 192 ? 17.356 -11.545 19.318 1.00 26.06 192 ARG A O 1
ATOM 1579 N N . TYR A 1 193 ? 16.487 -9.482 19.548 1.00 23.59 193 TYR A N 1
ATOM 1580 C CA . TYR A 1 193 ? 15.114 -9.915 19.799 1.00 23.59 193 TYR A CA 1
ATOM 1581 C C . TYR A 1 193 ? 14.255 -9.605 18.574 1.00 23.59 193 TYR A C 1
ATOM 1583 O O . TYR A 1 193 ? 13.725 -8.509 18.405 1.00 23.59 193 TYR A O 1
ATOM 1591 N N . SER A 1 194 ? 14.163 -10.595 17.692 1.00 23.33 194 SER A N 1
ATOM 1592 C CA . SER A 1 194 ? 13.123 -10.715 16.674 1.00 23.33 194 SER A CA 1
ATOM 1593 C C . SER A 1 194 ? 11.883 -11.322 17.329 1.00 23.33 194 SER A C 1
ATOM 1595 O O . SER A 1 194 ? 11.987 -12.312 18.054 1.00 23.33 194 SER A O 1
ATOM 1597 N N . VAL A 1 195 ? 10.707 -10.751 17.058 1.00 27.09 195 VAL A N 1
ATOM 1598 C CA . VAL A 1 195 ? 9.425 -11.435 17.283 1.00 27.09 195 VAL A CA 1
ATOM 1599 C C . VAL A 1 195 ? 9.521 -12.820 16.652 1.00 27.09 195 VAL A C 1
ATOM 1601 O O . VAL A 1 195 ? 9.997 -12.945 15.526 1.00 27.09 195 VAL A O 1
ATOM 1604 N N . GLY A 1 196 ? 9.173 -13.844 17.432 1.00 24.64 196 GLY A N 1
ATOM 1605 C CA . GLY A 1 196 ? 9.432 -15.244 17.123 1.00 24.64 196 GLY A CA 1
ATOM 1606 C C . GLY A 1 196 ? 9.054 -15.652 15.698 1.00 24.64 196 GLY A C 1
ATOM 1607 O O . GLY A 1 196 ? 7.988 -15.296 15.201 1.00 24.64 196 GLY A O 1
ATOM 1608 N N . SER A 1 197 ? 9.937 -16.479 15.126 1.00 24.09 197 SER A N 1
ATOM 1609 C CA . SER A 1 197 ? 9.762 -17.298 13.915 1.00 24.09 197 SER A CA 1
ATOM 1610 C C . SER A 1 197 ? 10.081 -16.631 12.566 1.00 24.09 197 SER A C 1
ATOM 1612 O O . SER A 1 197 ? 9.190 -16.241 11.825 1.00 24.09 197 SER A O 1
ATOM 1614 N N . ARG A 1 198 ? 11.380 -16.674 12.215 1.00 24.20 198 ARG A N 1
ATOM 1615 C CA . ARG A 1 198 ? 12.008 -16.495 10.880 1.00 24.20 198 ARG A CA 1
ATOM 1616 C C . ARG A 1 198 ? 11.909 -15.088 10.236 1.00 24.20 198 ARG A C 1
ATOM 1618 O O . ARG A 1 198 ? 10.917 -14.387 10.396 1.00 24.20 198 ARG A O 1
ATOM 1625 N N . PRO A 1 199 ? 12.974 -14.622 9.549 1.00 28.84 199 PRO A N 1
ATOM 1626 C CA . PRO A 1 199 ? 13.164 -13.205 9.248 1.00 28.84 199 PRO A CA 1
ATOM 1627 C C . PRO A 1 199 ? 12.338 -12.754 8.036 1.00 28.84 199 PRO A C 1
ATOM 1629 O O . PRO A 1 199 ? 12.826 -12.717 6.914 1.00 28.84 199 PRO A O 1
ATOM 1632 N N . GLY A 1 200 ? 11.097 -12.334 8.269 1.00 27.48 200 GLY A N 1
ATOM 1633 C CA . GLY A 1 200 ? 10.434 -11.370 7.393 1.00 27.48 200 GLY A CA 1
ATOM 1634 C C . GLY A 1 200 ? 10.918 -9.975 7.769 1.00 27.48 200 GLY A C 1
ATOM 1635 O O . GLY A 1 200 ? 10.375 -9.363 8.687 1.00 27.48 200 GLY A O 1
ATOM 1636 N N . LEU A 1 201 ? 11.987 -9.493 7.129 1.00 27.72 201 LEU A N 1
ATOM 1637 C CA . LEU A 1 201 ? 12.470 -8.127 7.311 1.00 27.72 201 LEU A CA 1
ATOM 1638 C C . LEU A 1 201 ? 11.322 -7.137 7.044 1.00 27.72 201 LEU A C 1
ATOM 1640 O O . LEU A 1 201 ? 10.948 -6.906 5.897 1.00 27.72 201 LEU A O 1
ATOM 1644 N N . TYR A 1 202 ? 10.814 -6.486 8.092 1.00 33.69 202 TYR A N 1
ATOM 1645 C CA . TYR A 1 202 ? 10.071 -5.231 7.968 1.00 33.69 202 TYR A CA 1
ATOM 1646 C C . TYR A 1 202 ? 11.066 -4.127 7.577 1.00 33.69 202 TYR A C 1
A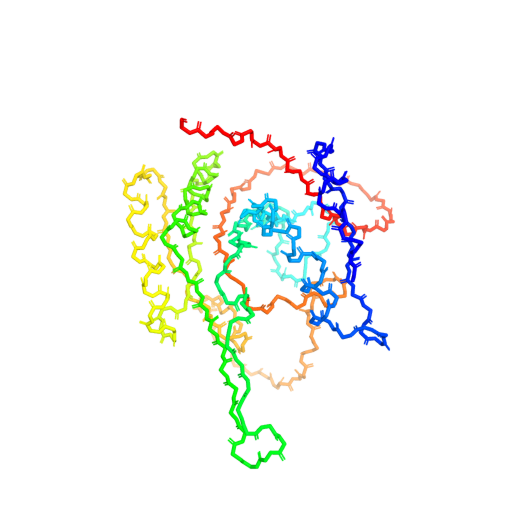TOM 1648 O O . TYR A 1 202 ? 11.473 -3.303 8.393 1.00 33.69 202 TYR A O 1
ATOM 1656 N N . ARG A 1 203 ? 11.529 -4.166 6.327 1.00 29.64 203 ARG A N 1
ATOM 1657 C CA . ARG A 1 203 ? 12.341 -3.127 5.691 1.00 29.64 203 ARG A CA 1
ATOM 1658 C C . ARG A 1 203 ? 11.433 -2.316 4.777 1.00 29.64 203 ARG A C 1
ATOM 1660 O O . ARG A 1 203 ? 10.863 -2.895 3.873 1.00 29.64 203 ARG A O 1
ATOM 1667 N N . TYR A 1 204 ? 11.342 -1.010 5.031 1.00 32.06 204 TYR A N 1
ATOM 1668 C CA . TYR A 1 204 ? 10.809 0.017 4.125 1.00 32.06 204 TYR A CA 1
ATOM 1669 C C . TYR A 1 204 ? 9.451 -0.291 3.478 1.00 32.06 204 TYR A C 1
ATOM 1671 O O . TYR A 1 204 ? 9.404 -0.718 2.333 1.00 32.06 204 TYR A O 1
ATOM 1679 N N . TYR A 1 205 ? 8.337 -0.019 4.164 1.00 34.97 205 TYR A N 1
ATOM 1680 C CA . TYR A 1 205 ? 7.036 0.010 3.482 1.00 34.97 205 TYR A CA 1
ATOM 1681 C C . TYR A 1 205 ? 6.086 1.017 4.108 1.00 34.97 205 TYR A C 1
ATOM 1683 O O . TYR A 1 205 ? 5.976 1.036 5.327 1.00 34.97 205 TYR A O 1
ATOM 1691 N N . ARG A 1 206 ? 5.386 1.778 3.249 1.00 42.91 206 ARG A N 1
ATOM 1692 C CA . ARG A 1 206 ? 4.224 2.633 3.546 1.00 42.91 206 ARG A CA 1
ATOM 1693 C C . ARG A 1 206 ? 3.165 1.898 4.362 1.00 42.91 206 ARG A C 1
ATOM 1695 O O . ARG A 1 206 ? 2.674 0.851 3.940 1.00 42.91 206 ARG A O 1
ATOM 1702 N N . TYR A 1 207 ? 2.788 2.484 5.494 1.00 41.91 207 TYR A N 1
ATOM 1703 C CA . TYR A 1 207 ? 1.758 1.968 6.384 1.00 41.91 207 TYR A CA 1
ATOM 1704 C C . TYR A 1 207 ? 0.828 3.104 6.822 1.00 41.91 207 TYR A C 1
ATOM 1706 O O . TYR A 1 207 ? 1.295 4.086 7.393 1.00 41.91 207 TYR A O 1
ATOM 1714 N N . CYS A 1 208 ? -0.481 2.948 6.634 1.00 33.53 208 CYS A N 1
ATOM 1715 C CA . CYS A 1 208 ? -1.442 3.601 7.522 1.00 33.53 208 CYS A CA 1
ATOM 1716 C C . CYS A 1 208 ? -1.740 2.651 8.683 1.00 33.53 208 CYS A C 1
ATOM 1718 O O . CYS A 1 208 ? -2.173 1.527 8.432 1.00 33.53 208 CYS A O 1
ATOM 1720 N N . ALA A 1 209 ? -1.468 3.064 9.927 1.00 40.28 209 ALA A N 1
ATOM 1721 C CA . ALA A 1 209 ? -1.706 2.251 11.124 1.00 40.28 209 ALA A CA 1
ATOM 1722 C C . ALA A 1 209 ? -2.970 2.717 11.870 1.00 40.28 209 ALA A C 1
ATOM 1724 O O . ALA A 1 209 ? -3.084 3.892 12.211 1.00 40.28 209 ALA A O 1
ATOM 1725 N N . ILE A 1 210 ? -3.905 1.798 12.151 1.00 38.66 210 ILE A N 1
ATOM 1726 C CA . ILE A 1 210 ? -5.209 2.111 12.781 1.00 38.66 210 ILE A CA 1
ATOM 1727 C C . ILE A 1 210 ? -5.444 1.265 14.047 1.00 38.66 210 ILE A C 1
ATOM 1729 O O . ILE A 1 210 ? -5.821 0.103 13.923 1.00 38.66 210 ILE A O 1
ATOM 1733 N N . ARG A 1 211 ? -5.250 1.808 15.263 1.00 34.50 211 ARG A N 1
ATOM 1734 C CA . ARG A 1 211 ? -5.305 1.062 16.557 1.00 34.50 211 ARG A CA 1
ATOM 1735 C C . ARG A 1 211 ? -6.734 0.704 17.061 1.00 34.50 211 ARG A C 1
ATOM 1737 O O . ARG A 1 211 ? -7.698 1.307 16.604 1.00 34.50 211 ARG A O 1
ATOM 1744 N N . GLN A 1 212 ? -6.893 -0.186 18.065 1.00 32.16 212 GLN A N 1
ATOM 1745 C CA . GLN A 1 212 ? -8.133 -0.388 18.882 1.00 32.16 212 GLN A CA 1
ATOM 1746 C C . GLN A 1 212 ? -7.972 -0.047 20.387 1.00 32.16 212 GLN A C 1
ATOM 1748 O O . GLN A 1 212 ? -6.840 0.147 20.845 1.00 32.16 212 GLN A O 1
ATOM 1753 N N . PRO A 1 213 ? -9.063 0.104 21.173 1.00 27.83 213 PRO A N 1
ATOM 1754 C CA . PRO A 1 213 ? -9.036 0.076 22.640 1.00 27.83 213 PRO A CA 1
ATOM 1755 C C . PRO A 1 213 ? -9.153 -1.366 23.175 1.00 27.83 213 PRO A C 1
ATOM 1757 O O . PRO A 1 213 ? -9.719 -2.230 22.511 1.00 27.83 213 PRO A O 1
ATOM 1760 N N . SER A 1 214 ? -8.633 -1.628 24.379 1.00 33.19 214 SER A N 1
ATOM 1761 C CA . SER A 1 214 ? -8.683 -2.947 25.024 1.00 33.19 214 SER A CA 1
ATOM 1762 C C . SER A 1 214 ? -9.911 -3.103 25.929 1.00 33.19 214 SER A C 1
ATOM 1764 O O . SER A 1 214 ? -10.168 -2.269 26.794 1.00 33.19 214 SER A O 1
ATOM 1766 N N . THR A 1 215 ? -10.647 -4.205 25.776 1.00 29.77 215 THR A N 1
ATOM 1767 C CA . THR A 1 215 ? -11.666 -4.661 26.735 1.00 29.77 215 THR A CA 1
ATOM 1768 C C . THR A 1 215 ? -11.099 -5.810 27.571 1.00 29.77 215 THR A C 1
ATOM 1770 O O . THR A 1 215 ? -10.575 -6.786 27.034 1.00 29.77 215 THR A O 1
ATOM 1773 N N . ARG A 1 216 ? -11.159 -5.678 28.902 1.00 31.97 216 ARG A N 1
ATOM 1774 C CA . ARG A 1 216 ? -10.720 -6.693 29.874 1.00 31.97 216 ARG A CA 1
ATOM 1775 C C . ARG A 1 216 ? -11.792 -7.771 30.056 1.00 31.97 216 ARG A C 1
ATOM 1777 O O . ARG A 1 216 ? -12.909 -7.423 30.408 1.00 31.97 216 ARG A O 1
ATOM 1784 N N . SER A 1 217 ? -11.399 -9.043 30.024 1.00 26.11 217 SER A N 1
ATOM 1785 C CA . SER A 1 217 ? -11.868 -10.064 30.979 1.00 26.11 217 SER A CA 1
ATOM 1786 C C . SER A 1 217 ? -10.984 -11.312 30.899 1.00 26.11 217 SER A C 1
ATOM 1788 O O . SER A 1 217 ? -10.567 -11.736 29.824 1.00 26.11 217 SER A O 1
ATOM 1790 N N . ALA A 1 218 ? -10.656 -11.860 32.066 1.00 29.23 218 ALA A N 1
ATOM 1791 C CA . ALA A 1 218 ? -9.740 -12.973 32.277 1.00 29.23 218 ALA A CA 1
ATOM 1792 C C . ALA A 1 218 ? -10.474 -14.320 32.327 1.00 29.23 218 ALA A C 1
ATOM 1794 O O . ALA A 1 218 ? -11.566 -14.386 32.878 1.00 29.23 218 ALA A O 1
ATOM 1795 N N . THR A 1 219 ? -9.835 -15.399 31.863 1.00 25.34 219 THR A N 1
ATOM 1796 C CA . THR A 1 219 ? -9.528 -16.611 32.661 1.00 25.34 219 THR A CA 1
ATOM 1797 C C . THR A 1 219 ? -8.732 -17.625 31.831 1.00 25.34 219 THR A C 1
ATOM 1799 O O . THR A 1 219 ? -8.873 -17.740 30.619 1.00 25.34 219 THR A O 1
ATOM 1802 N N . SER A 1 220 ? -7.809 -18.301 32.511 1.00 28.19 220 SER A N 1
ATOM 1803 C CA . SER A 1 220 ? -6.779 -19.206 31.993 1.00 28.19 220 SER A CA 1
ATOM 1804 C C . SER A 1 220 ? -7.277 -20.629 31.723 1.00 28.19 220 SER A C 1
ATOM 1806 O O . SER A 1 220 ? -8.070 -21.126 32.518 1.00 28.19 220 SER A O 1
ATOM 1808 N N . ARG A 1 221 ? -6.644 -21.348 30.780 1.00 23.56 221 ARG A N 1
ATOM 1809 C CA . ARG A 1 221 ? -6.087 -22.710 30.980 1.00 23.56 221 ARG A CA 1
ATOM 1810 C C . ARG A 1 221 ? -5.195 -23.128 29.798 1.00 23.56 221 ARG A C 1
ATOM 1812 O O . ARG A 1 221 ? -5.396 -22.701 28.668 1.00 23.56 221 ARG A O 1
ATOM 1819 N N . ARG A 1 222 ? -4.155 -23.905 30.122 1.00 25.14 222 ARG A N 1
ATOM 1820 C CA . ARG A 1 222 ? -3.083 -24.413 29.244 1.00 25.14 222 ARG A CA 1
ATOM 1821 C C . ARG A 1 222 ? -3.630 -25.300 28.119 1.00 25.14 222 ARG A C 1
ATOM 1823 O O . ARG A 1 222 ? -4.436 -26.169 28.416 1.00 25.14 222 ARG A O 1
ATOM 1830 N N . CYS A 1 223 ? -3.060 -25.212 26.915 1.00 21.44 223 CYS A N 1
ATOM 1831 C CA . CYS A 1 223 ? -2.681 -26.407 26.155 1.00 21.44 223 CYS A CA 1
ATOM 1832 C C . CYS A 1 223 ? -1.645 -26.085 25.068 1.00 21.44 223 CYS A C 1
ATOM 1834 O O . CYS A 1 223 ? -1.553 -24.966 24.570 1.00 21.44 223 CYS A O 1
ATOM 1836 N N . SER A 1 224 ? -0.821 -27.085 24.794 1.00 25.28 224 SER A N 1
ATOM 1837 C CA . SER A 1 224 ? 0.331 -27.115 23.906 1.00 25.28 224 SER A CA 1
ATOM 1838 C C . SER A 1 224 ? -0.048 -27.087 22.420 1.00 25.28 224 SER A C 1
ATOM 1840 O O . SER A 1 224 ? -1.180 -27.368 22.040 1.00 25.28 224 SER A O 1
ATOM 1842 N N . SER A 1 225 ? 0.983 -26.857 21.597 1.00 25.16 225 SER A N 1
ATOM 1843 C CA . SER A 1 225 ? 1.103 -27.141 20.157 1.00 25.16 225 SER A CA 1
ATOM 1844 C C . SER A 1 225 ? 0.938 -25.967 19.167 1.00 25.16 225 SER A C 1
ATOM 1846 O O . SER A 1 225 ? -0.101 -25.342 19.024 1.00 25.16 225 SER A O 1
ATOM 1848 N N . ARG A 1 226 ? 2.069 -25.702 18.487 1.00 26.91 226 ARG A N 1
ATOM 1849 C CA . ARG A 1 226 ? 2.272 -25.143 17.134 1.00 26.91 226 ARG A CA 1
ATOM 1850 C C . ARG A 1 226 ? 1.369 -23.972 16.708 1.00 26.91 226 ARG A C 1
ATOM 1852 O O . ARG A 1 226 ? 0.306 -24.160 16.135 1.00 26.91 226 ARG A O 1
ATOM 1859 N N . CYS A 1 227 ? 1.895 -22.750 16.820 1.00 22.84 227 CYS A N 1
ATOM 1860 C CA . CYS A 1 227 ? 1.378 -21.602 16.070 1.00 22.84 227 CYS A CA 1
ATOM 1861 C C . CYS A 1 227 ? 1.859 -21.654 14.611 1.00 22.84 227 CYS A C 1
ATOM 1863 O O . CYS A 1 227 ? 3.005 -21.328 14.303 1.00 22.84 227 CYS A O 1
ATOM 1865 N N . THR A 1 228 ? 0.968 -22.053 13.710 1.00 24.75 228 THR A N 1
ATOM 1866 C CA . THR A 1 228 ? 1.030 -21.740 12.279 1.00 24.75 228 THR A CA 1
ATOM 1867 C C . THR A 1 228 ? 0.923 -20.230 12.074 1.00 24.75 228 THR A C 1
ATOM 1869 O O . THR A 1 228 ? 0.024 -19.590 12.615 1.00 24.75 228 THR A O 1
ATOM 1872 N N . ALA A 1 229 ? 1.831 -19.660 11.277 1.00 24.73 229 ALA A N 1
ATOM 1873 C CA . ALA A 1 229 ? 1.699 -18.291 10.791 1.00 24.73 229 ALA A CA 1
ATOM 1874 C C . ALA A 1 229 ? 0.354 -18.143 10.051 1.00 24.73 229 ALA A C 1
ATOM 1876 O O . ALA A 1 229 ? 0.007 -19.038 9.272 1.00 24.73 229 ALA A O 1
ATOM 1877 N N . PRO A 1 230 ? -0.414 -17.061 10.267 1.00 26.67 230 PRO A N 1
ATOM 1878 C CA . PRO A 1 230 ? -1.617 -16.835 9.487 1.00 26.67 230 PRO A CA 1
ATOM 1879 C C . PRO A 1 230 ? -1.212 -16.675 8.018 1.00 26.67 230 PRO A C 1
ATOM 1881 O O . PRO A 1 230 ? -0.450 -15.778 7.652 1.00 26.67 230 PRO A O 1
ATOM 1884 N N . ARG A 1 231 ? -1.688 -17.620 7.205 1.00 26.59 231 ARG A N 1
ATOM 1885 C CA . ARG A 1 231 ? -1.634 -17.618 5.742 1.00 26.59 231 ARG A CA 1
ATOM 1886 C C . ARG A 1 231 ? -2.152 -16.272 5.226 1.00 26.59 231 ARG A C 1
ATOM 1888 O O . ARG A 1 231 ? -3.121 -15.742 5.771 1.00 26.59 231 ARG A O 1
ATOM 1895 N N . GLN A 1 232 ? -1.513 -15.716 4.195 1.00 26.59 232 GLN A N 1
ATOM 1896 C CA . GLN A 1 232 ? -2.066 -14.567 3.479 1.00 26.59 232 GLN A CA 1
ATOM 1897 C C . GLN A 1 232 ? -3.364 -15.021 2.807 1.00 26.59 232 GLN A C 1
ATOM 1899 O O . GLN A 1 232 ? -3.348 -15.683 1.777 1.00 26.59 232 GLN A O 1
ATOM 1904 N N . ILE A 1 233 ? -4.498 -14.721 3.435 1.00 23.67 233 ILE A N 1
ATOM 1905 C CA . ILE A 1 233 ? -5.805 -14.881 2.811 1.00 23.67 233 ILE A CA 1
ATOM 1906 C C . ILE A 1 233 ? -5.994 -13.649 1.929 1.00 23.67 233 ILE A C 1
ATOM 1908 O O . ILE A 1 233 ? -6.208 -12.545 2.427 1.00 23.67 233 ILE A O 1
ATOM 1912 N N . PHE A 1 234 ? -5.866 -13.839 0.622 1.00 28.23 234 PHE A N 1
ATOM 1913 C CA . PHE A 1 234 ? -6.299 -12.863 -0.366 1.00 28.23 234 PHE A CA 1
ATOM 1914 C C . PHE A 1 234 ? -7.795 -13.100 -0.595 1.00 28.23 234 PHE A C 1
ATOM 1916 O O . PHE A 1 234 ? -8.186 -14.056 -1.255 1.00 28.23 234 PHE A O 1
ATOM 1923 N N . MET A 1 235 ? -8.644 -12.263 -0.002 1.00 21.83 235 MET A N 1
ATOM 1924 C CA . MET A 1 235 ? -10.037 -12.141 -0.430 1.00 21.83 235 MET A CA 1
ATOM 1925 C C . MET A 1 235 ? -10.120 -10.911 -1.322 1.00 21.83 235 MET A C 1
ATOM 1927 O O . MET A 1 235 ? -10.219 -9.789 -0.833 1.00 21.83 235 MET A O 1
ATOM 1931 N N . ALA A 1 236 ? -10.016 -11.123 -2.630 1.00 27.02 236 ALA A N 1
ATOM 1932 C CA . ALA A 1 236 ? -10.469 -10.145 -3.603 1.00 27.02 236 ALA A CA 1
ATOM 1933 C C . ALA A 1 236 ? -11.929 -10.488 -3.889 1.00 27.02 236 ALA A C 1
ATOM 1935 O O . ALA A 1 236 ? -12.215 -11.595 -4.316 1.00 27.02 236 ALA A O 1
ATOM 1936 N N . ARG A 1 237 ? -12.858 -9.578 -3.601 1.00 25.31 237 ARG A N 1
ATOM 1937 C CA . ARG A 1 237 ? -14.167 -9.611 -4.252 1.00 25.31 237 ARG A CA 1
ATOM 1938 C C . ARG A 1 237 ? -13.950 -8.820 -5.533 1.00 25.31 237 ARG A C 1
ATOM 1940 O O . ARG A 1 237 ? -13.671 -7.625 -5.446 1.00 25.31 237 ARG A O 1
ATOM 1947 N N . THR A 1 238 ? -13.963 -9.485 -6.681 1.00 27.50 238 THR A N 1
ATOM 1948 C CA . THR A 1 238 ? -13.929 -8.835 -7.992 1.00 27.50 238 THR A CA 1
ATOM 1949 C C . THR A 1 238 ? -15.106 -7.863 -8.060 1.00 27.50 238 THR A C 1
ATOM 1951 O O . THR A 1 238 ? -16.267 -8.258 -8.152 1.00 27.50 238 THR A O 1
ATOM 1954 N N . LEU A 1 239 ? -14.827 -6.567 -7.910 1.00 27.84 239 LEU A N 1
ATOM 1955 C CA . LEU A 1 239 ? -15.813 -5.543 -8.222 1.00 27.84 239 LEU A CA 1
ATOM 1956 C C . LEU A 1 239 ? -15.887 -5.473 -9.751 1.00 27.84 239 LEU A C 1
ATOM 1958 O O . LEU A 1 239 ? -14.843 -5.313 -10.386 1.00 27.84 239 LEU A O 1
ATOM 1962 N N . PRO A 1 240 ? -17.075 -5.631 -10.359 1.00 25.59 240 PRO A N 1
ATOM 1963 C CA . PRO A 1 240 ? -17.203 -5.537 -11.801 1.00 25.59 240 PRO A CA 1
ATOM 1964 C C . PRO A 1 240 ? -16.802 -4.127 -12.235 1.00 25.59 240 PRO A C 1
ATOM 1966 O O . PRO A 1 240 ? -17.351 -3.135 -11.750 1.00 25.59 240 PRO A O 1
ATOM 1969 N N . ILE A 1 241 ? -15.838 -4.056 -13.151 1.00 29.64 241 ILE A N 1
ATOM 1970 C CA . ILE A 1 241 ? -15.478 -2.837 -13.869 1.00 29.64 241 ILE A CA 1
ATOM 1971 C C . ILE A 1 241 ? -16.729 -2.418 -14.649 1.00 29.64 241 ILE A C 1
ATOM 1973 O O . ILE A 1 241 ? -17.061 -3.014 -15.671 1.00 29.64 241 ILE A O 1
ATOM 1977 N N . ARG A 1 242 ? -17.475 -1.433 -14.141 1.00 28.00 242 ARG A N 1
ATOM 1978 C CA . ARG A 1 242 ? -18.464 -0.718 -14.950 1.00 28.00 242 ARG A CA 1
ATOM 1979 C C . ARG A 1 242 ? -17.711 0.343 -15.741 1.00 28.00 242 ARG A C 1
ATOM 1981 O O . ARG A 1 242 ? -17.302 1.354 -15.175 1.00 28.00 242 ARG A O 1
ATOM 1988 N N . SER A 1 243 ? -17.497 0.070 -17.021 1.00 26.31 243 SER A N 1
ATOM 1989 C CA . SER A 1 243 ? -17.148 1.094 -18.008 1.00 26.31 243 SER A CA 1
ATOM 1990 C C . SER A 1 243 ? -18.324 2.075 -18.187 1.00 26.31 243 SER A C 1
ATOM 1992 O O . SER A 1 243 ? -19.461 1.670 -17.923 1.00 26.31 243 SER A O 1
ATOM 1994 N N . PRO A 1 244 ? -18.053 3.344 -18.553 1.00 38.22 244 PRO A N 1
ATOM 1995 C CA . PRO A 1 244 ? -19.062 4.401 -18.682 1.00 38.22 244 PRO A CA 1
ATOM 1996 C C . PRO A 1 244 ? -20.118 4.120 -19.754 1.00 38.22 244 PRO A C 1
ATOM 1998 O O . PRO A 1 244 ? -19.789 3.432 -20.748 1.00 38.22 244 PRO A O 1
#

Organism: Serratia odorifera (NCBI:txid618)

InterPro domains:
  IPR024084 Isopropylmalate dehydrogenase-like domain [PF00180] (2-162)
  IPR024084 Isopropylmalate dehydrogenase-like domain [SM01329] (1-227)
  IPR050501 Isocitrate and isopropylmalate dehydrogenases [PTHR43275] (1-165)